Protein AF-A0A101SQE1-F1 (afdb_monomer)

Structure (mmCIF, N/CA/C/O backbone):
data_AF-A0A101SQE1-F1
#
_entry.id   AF-A0A101SQE1-F1
#
loop_
_atom_site.group_PDB
_atom_site.id
_atom_site.type_symbol
_atom_site.label_atom_id
_atom_site.label_alt_id
_atom_site.label_comp_id
_atom_site.label_asym_id
_atom_site.label_entity_id
_atom_site.label_seq_id
_atom_site.pdbx_PDB_ins_code
_atom_site.Cartn_x
_atom_site.Cartn_y
_atom_site.Cartn_z
_atom_site.occupancy
_atom_site.B_iso_or_equiv
_atom_site.auth_seq_id
_atom_site.auth_comp_id
_atom_site.auth_asym_id
_atom_site.auth_atom_id
_atom_site.pdbx_PDB_model_num
ATOM 1 N N . MET A 1 1 ? 44.918 29.667 32.708 1.00 40.03 1 MET A N 1
ATOM 2 C CA . MET A 1 1 ? 45.124 28.373 32.020 1.00 40.03 1 MET A CA 1
ATOM 3 C C . MET A 1 1 ? 43.740 27.745 31.925 1.00 40.03 1 MET A C 1
ATOM 5 O O . MET A 1 1 ? 43.207 27.421 32.969 1.00 40.03 1 MET A O 1
ATOM 9 N N . GLY A 1 2 ? 42.997 27.711 30.824 1.00 44.75 2 GLY A N 1
ATOM 10 C CA . GLY A 1 2 ? 43.317 27.718 29.399 1.00 44.75 2 GLY A CA 1
ATOM 11 C C . GLY A 1 2 ? 42.625 26.489 28.797 1.00 44.75 2 GLY A C 1
ATOM 12 O O . GLY A 1 2 ? 42.980 25.389 29.198 1.00 44.75 2 GLY A O 1
ATOM 13 N N . ALA A 1 3 ? 41.630 26.686 27.926 1.00 46.97 3 ALA A N 1
ATOM 14 C CA . ALA A 1 3 ? 41.179 25.740 26.895 1.00 46.97 3 ALA A CA 1
ATOM 15 C C . ALA A 1 3 ? 40.043 26.392 26.083 1.00 46.97 3 ALA A C 1
ATOM 17 O O . ALA A 1 3 ? 38.861 26.249 26.395 1.00 46.97 3 ALA A O 1
ATOM 18 N N . GLU A 1 4 ? 40.431 27.162 25.069 1.00 48.59 4 GLU A N 1
ATOM 19 C CA . GLU A 1 4 ? 39.559 27.631 23.992 1.00 48.59 4 GLU A CA 1
ATOM 20 C C . GLU A 1 4 ? 39.177 26.445 23.090 1.00 48.59 4 GLU A C 1
ATOM 22 O O . GLU A 1 4 ? 40.025 25.628 22.725 1.00 48.59 4 GLU A O 1
ATOM 27 N N . GLY A 1 5 ? 37.885 26.323 22.778 1.00 54.41 5 GLY A N 1
ATOM 28 C CA . GLY A 1 5 ? 37.342 25.281 21.905 1.00 54.41 5 GLY A CA 1
ATOM 29 C C . GLY A 1 5 ? 37.602 25.552 20.414 1.00 54.41 5 GLY A C 1
ATOM 30 O O . GLY A 1 5 ? 37.857 26.694 20.029 1.00 54.41 5 GLY A O 1
ATOM 31 N N . PRO A 1 6 ? 37.545 24.511 19.563 1.00 54.84 6 PRO A N 1
ATOM 32 C CA . PRO A 1 6 ? 37.951 24.586 18.164 1.00 54.84 6 PRO A CA 1
ATOM 33 C C . PRO A 1 6 ? 36.990 25.432 17.320 1.00 54.84 6 PRO A C 1
ATOM 35 O O . PRO A 1 6 ? 35.769 25.363 17.460 1.00 54.84 6 PRO A O 1
ATOM 38 N N . GLY A 1 7 ? 37.588 26.235 16.437 1.00 51.41 7 GLY A N 1
ATOM 39 C CA . GLY A 1 7 ? 36.925 27.215 15.588 1.00 51.41 7 GLY A CA 1
ATOM 40 C C . GLY A 1 7 ? 35.906 26.623 14.616 1.00 51.41 7 GLY A C 1
ATOM 41 O O . GLY A 1 7 ? 36.107 25.566 14.018 1.00 51.41 7 GLY A O 1
ATOM 42 N N . ALA A 1 8 ? 34.815 27.364 14.441 1.00 58.84 8 ALA A N 1
ATOM 43 C CA . ALA A 1 8 ? 33.837 27.146 13.392 1.00 58.84 8 ALA A CA 1
ATOM 44 C C . ALA A 1 8 ? 34.505 27.279 12.011 1.00 58.84 8 ALA A C 1
ATOM 46 O O . ALA A 1 8 ? 35.138 28.292 11.710 1.00 58.84 8 ALA A O 1
ATOM 47 N N . GLY A 1 9 ? 34.356 26.253 11.172 1.00 51.38 9 GLY A N 1
ATOM 48 C CA . GLY A 1 9 ? 34.777 26.288 9.775 1.00 51.38 9 GLY A CA 1
ATOM 49 C C . GLY A 1 9 ? 33.984 27.344 9.009 1.00 51.38 9 GLY A C 1
ATOM 50 O O . GLY A 1 9 ? 32.764 27.251 8.881 1.00 51.38 9 GLY A O 1
ATOM 51 N N . GLN A 1 10 ? 34.682 28.359 8.512 1.00 63.62 10 GLN A N 1
ATOM 52 C CA . GLN A 1 10 ? 34.114 29.389 7.658 1.00 63.62 10 GLN A CA 1
ATOM 53 C C . GLN A 1 10 ? 33.892 28.804 6.258 1.00 63.62 10 GLN A C 1
ATOM 55 O O . GLN A 1 10 ? 34.847 28.507 5.541 1.00 63.62 10 GLN A O 1
ATOM 60 N N . PHE A 1 11 ? 32.630 28.617 5.870 1.00 65.19 11 PHE A N 1
ATOM 61 C CA . PHE A 1 11 ? 32.272 28.328 4.483 1.00 65.19 11 PHE A CA 1
ATOM 62 C C . PHE A 1 11 ? 32.619 29.548 3.620 1.00 65.19 11 PHE A C 1
ATOM 64 O O . PHE A 1 11 ? 32.176 30.664 3.897 1.00 65.19 11 PHE A O 1
ATOM 71 N N . GLY A 1 12 ? 33.457 29.336 2.603 1.00 75.00 12 GLY A N 1
ATOM 72 C CA . GLY A 1 12 ? 33.818 30.360 1.624 1.00 75.00 12 GLY A CA 1
ATOM 73 C C . GLY A 1 12 ? 32.627 30.785 0.753 1.00 75.00 12 GLY A C 1
ATOM 74 O O . GLY A 1 12 ? 31.603 30.097 0.725 1.00 75.00 12 GLY A O 1
ATOM 75 N N . PRO A 1 13 ? 32.735 31.922 0.044 1.00 74.81 13 PRO A N 1
ATOM 76 C CA . PRO A 1 13 ? 31.653 32.436 -0.788 1.00 74.81 13 PRO A CA 1
ATOM 77 C C . PRO A 1 13 ? 31.308 31.473 -1.932 1.00 74.81 13 PRO A C 1
ATOM 79 O O . PRO A 1 13 ? 32.180 30.797 -2.481 1.00 74.81 13 PRO A O 1
ATOM 82 N N . ALA A 1 14 ? 30.024 31.430 -2.293 1.00 65.44 14 ALA A N 1
ATOM 83 C CA . ALA A 1 14 ? 29.523 30.591 -3.376 1.00 65.44 14 ALA A CA 1
ATOM 84 C C . ALA A 1 14 ? 30.163 30.971 -4.731 1.00 65.44 14 ALA A C 1
ATOM 86 O O . ALA A 1 14 ? 30.369 32.161 -4.990 1.00 65.44 14 ALA A O 1
ATOM 87 N N . PRO A 1 15 ? 30.446 29.998 -5.620 1.00 64.75 15 PRO A N 1
ATOM 88 C CA . PRO A 1 15 ? 30.908 30.286 -6.973 1.00 64.75 15 PRO A CA 1
ATOM 89 C C . PRO A 1 15 ? 29.842 31.064 -7.751 1.00 64.75 15 PRO A C 1
ATOM 91 O O . PRO A 1 15 ? 28.682 30.656 -7.814 1.00 64.75 15 PRO A O 1
ATOM 94 N N . VAL A 1 16 ? 30.240 32.172 -8.371 1.00 71.44 16 VAL A N 1
ATOM 95 C CA . VAL A 1 16 ? 29.406 32.917 -9.321 1.00 71.44 16 VAL A CA 1
ATOM 96 C C . VAL A 1 16 ? 29.502 32.258 -10.695 1.00 71.44 16 VAL A C 1
ATOM 98 O O . VAL A 1 16 ? 30.576 32.212 -11.291 1.00 71.44 16 VAL A O 1
ATOM 101 N N . MET A 1 17 ? 28.373 31.757 -11.200 1.00 63.12 17 MET A N 1
ATOM 102 C CA . MET A 1 17 ? 28.235 31.300 -12.584 1.00 63.12 17 MET A CA 1
ATOM 103 C C . MET A 1 17 ? 28.050 32.519 -13.493 1.00 63.12 17 MET A C 1
ATOM 105 O O . MET A 1 17 ? 27.092 33.276 -13.329 1.00 63.12 17 MET A O 1
ATOM 109 N N . ALA A 1 18 ? 28.971 32.716 -14.437 1.00 60.97 18 ALA A N 1
ATOM 110 C CA . ALA A 1 18 ? 28.815 33.709 -15.493 1.00 60.97 18 ALA A CA 1
ATOM 111 C C . ALA A 1 18 ? 27.751 33.230 -16.501 1.00 60.97 18 ALA A C 1
ATOM 113 O O . ALA A 1 18 ? 27.756 32.052 -16.862 1.00 60.97 18 ALA A O 1
ATOM 114 N N . PRO A 1 19 ? 26.836 34.100 -16.960 1.00 53.78 19 PRO A N 1
ATOM 115 C CA . PRO A 1 19 ? 25.896 33.738 -18.009 1.00 53.78 19 PRO A CA 1
ATOM 116 C C . PRO A 1 19 ? 26.614 33.680 -19.362 1.00 53.78 19 PRO A C 1
ATOM 118 O O . PRO A 1 19 ? 27.033 34.705 -19.902 1.00 53.78 19 PRO A O 1
ATOM 121 N N . ASP A 1 20 ? 26.720 32.477 -19.923 1.00 51.44 20 ASP A N 1
ATOM 122 C CA . ASP A 1 20 ? 27.051 32.279 -21.331 1.00 51.44 20 ASP A CA 1
ATOM 123 C C . ASP A 1 20 ? 25.857 32.697 -22.194 1.00 51.44 20 ASP A C 1
ATOM 125 O O . ASP A 1 20 ? 24.783 32.094 -22.142 1.00 51.44 20 ASP A O 1
ATOM 129 N N . GLY A 1 21 ? 26.040 33.740 -23.006 1.00 42.19 21 GLY A N 1
ATOM 130 C CA . GLY A 1 21 ? 25.000 34.179 -23.927 1.00 42.19 21 GLY A CA 1
ATOM 131 C C . GLY A 1 21 ? 25.416 35.239 -24.944 1.00 42.19 21 GLY A C 1
ATOM 132 O O . GLY A 1 21 ? 25.257 36.427 -24.697 1.00 42.19 21 GLY A O 1
ATOM 133 N N . ALA A 1 22 ? 25.780 34.738 -26.131 1.00 41.34 22 ALA A N 1
ATOM 134 C CA . ALA A 1 22 ? 25.470 35.262 -27.471 1.00 41.34 22 ALA A CA 1
ATOM 135 C C . ALA A 1 22 ? 26.489 36.157 -28.221 1.00 41.34 22 ALA A C 1
ATOM 137 O O . ALA A 1 22 ? 26.509 37.375 -28.093 1.00 41.34 22 ALA A O 1
ATOM 138 N N . GLY A 1 23 ? 27.169 35.520 -29.190 1.00 37.69 23 GLY A N 1
ATOM 139 C CA . GLY A 1 23 ? 27.071 35.906 -30.607 1.00 37.69 23 GLY A CA 1
ATOM 140 C C . GLY A 1 23 ? 28.285 36.574 -31.263 1.00 37.69 23 GLY A C 1
ATOM 141 O O . GLY A 1 23 ? 28.572 37.732 -30.982 1.00 37.69 23 GLY A O 1
ATOM 142 N N . SER A 1 24 ? 28.899 35.901 -32.252 1.00 37.72 24 SER A N 1
ATOM 143 C CA . SER A 1 24 ? 28.985 36.375 -33.657 1.00 37.72 24 SER A CA 1
ATOM 144 C C . SER A 1 24 ? 29.911 35.512 -34.537 1.00 37.72 24 SER A C 1
ATOM 146 O O . SER A 1 24 ? 31.099 35.401 -34.271 1.00 37.72 24 SER A O 1
ATOM 148 N N . GLY A 1 25 ? 29.344 34.967 -35.623 1.00 41.06 25 GLY A N 1
ATOM 149 C CA . GLY A 1 25 ? 29.932 34.882 -36.973 1.00 41.06 25 GLY A CA 1
ATOM 150 C C . GLY A 1 25 ? 31.234 34.102 -37.222 1.00 41.06 25 GLY A C 1
ATOM 151 O O . GLY A 1 25 ? 32.324 34.617 -37.008 1.00 41.06 25 GLY A O 1
ATOM 152 N N . GLY A 1 26 ? 31.128 32.936 -37.873 1.00 35.69 26 GLY A N 1
ATOM 153 C CA . GLY A 1 26 ? 32.253 32.277 -38.552 1.00 35.69 26 GLY A CA 1
ATOM 154 C C . GLY A 1 26 ? 31.802 31.089 -39.410 1.00 35.69 26 GLY A C 1
ATOM 155 O O . GLY A 1 26 ? 31.131 30.194 -38.914 1.00 35.69 26 GLY A O 1
ATOM 156 N N . ALA A 1 27 ? 32.123 31.123 -40.705 1.00 47.50 27 ALA A N 1
ATOM 157 C CA . ALA A 1 27 ? 31.680 30.221 -41.778 1.00 47.50 27 ALA A CA 1
ATOM 158 C C . ALA A 1 27 ? 32.024 28.719 -41.586 1.00 47.50 27 ALA A C 1
ATOM 160 O O . ALA A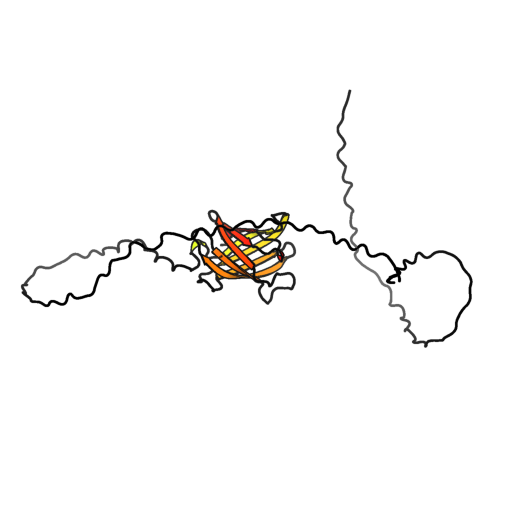 1 27 ? 32.982 28.401 -40.882 1.00 47.50 27 ALA A O 1
ATOM 161 N N . PRO A 1 28 ? 31.319 27.777 -42.256 1.00 46.75 28 PRO A N 1
ATOM 162 C CA . PRO A 1 28 ? 31.649 26.358 -42.167 1.00 46.75 28 PRO A CA 1
ATOM 163 C C . PRO A 1 28 ? 32.886 26.012 -43.009 1.00 46.75 28 PRO A C 1
ATOM 165 O O . PRO A 1 28 ? 32.927 26.226 -44.222 1.00 46.75 28 PRO A O 1
ATOM 168 N N . ALA A 1 29 ? 33.891 25.450 -42.339 1.00 45.22 29 ALA A N 1
ATOM 169 C CA . ALA A 1 29 ? 35.080 24.877 -42.947 1.00 45.22 29 ALA A CA 1
ATOM 170 C C . ALA A 1 29 ? 34.802 23.480 -43.533 1.00 45.22 29 ALA A C 1
ATOM 172 O O . ALA A 1 29 ? 34.008 22.694 -43.022 1.00 45.22 29 ALA A O 1
ATOM 173 N N . VAL A 1 30 ? 35.503 23.221 -44.632 1.00 47.44 30 VAL A N 1
ATOM 174 C CA . VAL A 1 30 ? 35.530 22.031 -45.487 1.00 47.44 30 VAL A CA 1
ATOM 175 C C . VAL A 1 30 ? 35.661 20.713 -44.711 1.00 47.44 30 VAL A C 1
ATOM 177 O O . VAL A 1 30 ? 36.529 20.565 -43.855 1.00 47.44 30 VAL A O 1
ATOM 180 N N . VAL A 1 31 ? 34.848 19.724 -45.092 1.00 54.44 31 VAL A N 1
ATOM 181 C CA . VAL A 1 31 ? 34.913 18.328 -44.627 1.00 54.44 31 VAL A CA 1
ATOM 182 C C . VAL A 1 31 ? 35.855 17.523 -45.537 1.0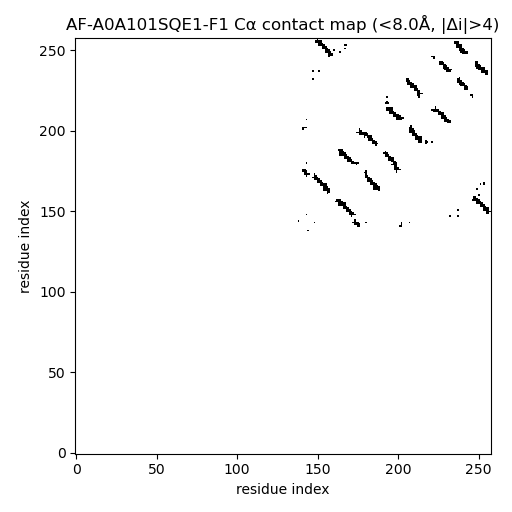0 54.44 31 VAL A C 1
ATOM 184 O O . VAL A 1 31 ? 35.601 17.467 -46.742 1.00 54.44 31 VAL A O 1
ATOM 187 N N . PRO A 1 32 ? 36.900 16.845 -45.027 1.00 45.97 32 PRO A N 1
ATOM 188 C CA . PRO A 1 32 ? 37.591 15.804 -45.785 1.00 45.97 32 PRO A CA 1
ATOM 189 C C . PRO A 1 32 ? 36.931 14.437 -45.551 1.00 45.97 32 PRO A C 1
ATOM 191 O O . PRO A 1 32 ? 36.801 13.975 -44.419 1.00 45.97 32 PRO A O 1
ATOM 194 N N . ALA A 1 33 ? 36.525 13.782 -46.639 1.00 46.94 33 ALA A N 1
ATOM 195 C CA . ALA A 1 33 ? 35.983 12.425 -46.644 1.00 46.94 33 ALA A CA 1
ATOM 196 C C . ALA A 1 33 ? 37.021 11.372 -46.178 1.00 46.94 33 ALA A C 1
ATOM 198 O O . ALA A 1 33 ? 38.186 11.462 -46.582 1.00 46.94 33 ALA A O 1
ATOM 199 N N . PRO A 1 34 ? 36.630 10.324 -45.423 1.00 46.88 34 PRO A N 1
ATOM 200 C CA . PRO A 1 34 ? 37.506 9.191 -45.136 1.00 46.88 34 PRO A CA 1
ATOM 201 C C . PRO A 1 34 ? 37.667 8.313 -46.385 1.00 46.88 34 PRO A C 1
ATOM 203 O O . PRO A 1 34 ? 36.692 7.792 -46.926 1.00 46.88 34 PRO A O 1
ATOM 206 N N . ARG A 1 35 ? 38.908 8.146 -46.854 1.00 49.44 35 ARG A N 1
ATOM 207 C CA . ARG A 1 35 ? 39.256 7.204 -47.925 1.00 49.44 35 ARG A CA 1
ATOM 208 C C . ARG A 1 35 ? 39.519 5.824 -47.324 1.00 49.44 35 ARG A C 1
ATOM 210 O O . ARG A 1 35 ? 40.398 5.678 -46.482 1.00 49.44 35 ARG A O 1
ATOM 217 N N . ASN A 1 36 ? 38.781 4.827 -47.807 1.00 42.44 36 ASN A N 1
ATOM 218 C CA . ASN A 1 36 ? 39.097 3.412 -47.630 1.00 42.44 36 ASN A CA 1
ATOM 219 C C . ASN A 1 36 ? 40.471 3.105 -48.247 1.00 42.44 36 ASN A C 1
ATOM 221 O O . ASN A 1 36 ? 40.683 3.376 -49.430 1.00 42.44 36 ASN A O 1
ATOM 225 N N . ALA A 1 37 ? 41.377 2.513 -47.468 1.00 42.59 37 ALA A N 1
ATOM 226 C CA . ALA A 1 37 ? 42.620 1.923 -47.955 1.00 42.59 37 ALA A CA 1
ATOM 227 C C . ALA A 1 37 ? 42.837 0.556 -47.286 1.00 42.59 37 ALA A C 1
ATOM 229 O O . ALA A 1 37 ? 42.602 0.391 -46.091 1.00 42.59 37 ALA A O 1
ATOM 230 N N . ALA A 1 38 ? 43.205 -0.418 -48.116 1.00 43.94 38 ALA A N 1
ATOM 231 C CA . ALA A 1 38 ? 43.282 -1.850 -47.848 1.00 43.94 38 ALA A CA 1
ATOM 232 C C . ALA A 1 38 ? 44.402 -2.260 -46.859 1.00 43.94 38 ALA A C 1
ATOM 234 O O . ALA A 1 38 ? 45.314 -1.469 -46.614 1.00 43.94 38 ALA A O 1
ATOM 235 N N . PRO A 1 39 ? 44.384 -3.504 -46.330 1.00 44.31 39 PRO A N 1
ATOM 236 C CA . PRO A 1 39 ? 45.438 -4.029 -45.462 1.00 44.31 39 PRO A CA 1
ATOM 237 C C . PRO A 1 39 ? 46.696 -4.387 -46.269 1.00 44.31 39 PRO A C 1
ATOM 239 O O . PRO A 1 39 ? 46.597 -4.934 -47.370 1.00 44.31 39 PRO A O 1
ATOM 242 N N . HIS A 1 40 ? 47.878 -4.112 -45.717 1.00 43.69 40 HIS A N 1
ATOM 243 C CA . HIS A 1 40 ? 49.157 -4.658 -46.179 1.00 43.69 40 HIS A CA 1
ATOM 244 C C . HIS A 1 40 ? 49.863 -5.355 -45.014 1.00 43.69 40 HIS A C 1
ATOM 246 O O . HIS A 1 40 ? 50.037 -4.770 -43.945 1.00 43.69 40 HIS A O 1
ATOM 252 N N . ASP A 1 41 ? 50.249 -6.604 -45.264 1.00 44.47 41 ASP A N 1
ATOM 253 C CA . ASP A 1 41 ? 51.099 -7.449 -44.429 1.00 44.47 41 ASP A CA 1
ATOM 254 C C . ASP A 1 41 ? 52.568 -6.981 -44.461 1.00 44.47 41 ASP A C 1
ATOM 256 O O . ASP A 1 41 ? 53.067 -6.569 -45.510 1.00 44.47 41 ASP A O 1
ATOM 260 N N . GLY A 1 42 ? 53.288 -7.114 -43.337 1.00 35.94 42 GLY A N 1
ATOM 261 C CA . GLY A 1 42 ? 54.757 -7.012 -43.293 1.00 35.94 42 GLY A CA 1
ATOM 262 C C . GLY A 1 42 ? 55.352 -6.633 -41.925 1.00 35.94 42 GLY A C 1
ATOM 263 O O . GLY A 1 42 ? 55.266 -5.486 -41.504 1.00 35.94 42 GLY A O 1
ATOM 264 N N . SER A 1 43 ? 55.974 -7.603 -41.246 1.00 41.50 43 SER A N 1
ATOM 265 C CA . SER A 1 43 ? 56.684 -7.518 -39.944 1.00 41.50 43 SER A CA 1
ATOM 266 C C . SER A 1 43 ? 58.115 -6.899 -40.046 1.00 41.50 43 SER A C 1
ATOM 268 O O . SER A 1 43 ? 58.508 -6.498 -41.137 1.00 41.50 43 SER A O 1
ATOM 270 N N . PRO A 1 44 ? 58.991 -6.955 -39.007 1.00 50.06 44 PRO A N 1
ATOM 271 C CA . PRO A 1 44 ? 59.105 -6.083 -37.824 1.00 50.06 44 PRO A CA 1
ATOM 272 C C . PRO A 1 44 ? 60.485 -5.364 -37.712 1.00 50.06 44 PRO A C 1
ATOM 274 O O . PRO A 1 44 ? 61.482 -5.855 -38.231 1.00 50.06 44 PRO A O 1
ATOM 277 N N . HIS A 1 45 ? 60.598 -4.261 -36.954 1.00 42.19 45 HIS A N 1
ATOM 278 C CA . HIS A 1 45 ? 61.904 -3.709 -36.537 1.00 42.19 45 HIS A CA 1
ATOM 279 C C . HIS A 1 45 ? 61.897 -3.158 -35.097 1.00 42.19 45 HIS A C 1
ATOM 281 O O . HIS A 1 45 ? 61.029 -2.373 -34.717 1.00 42.19 45 HIS A O 1
ATOM 287 N N . ASP A 1 46 ? 62.900 -3.596 -34.329 1.00 44.47 46 ASP A N 1
ATOM 288 C CA . ASP A 1 46 ? 63.271 -3.225 -32.956 1.00 44.47 46 ASP A CA 1
ATOM 289 C C . ASP A 1 46 ? 63.851 -1.799 -32.835 1.00 44.47 46 ASP A C 1
ATOM 291 O O . ASP A 1 46 ? 64.771 -1.462 -33.580 1.00 44.47 46 ASP A O 1
ATOM 295 N N . ALA A 1 47 ? 63.388 -1.018 -31.841 1.00 48.19 47 ALA A N 1
ATOM 296 C CA . ALA A 1 47 ? 64.201 -0.180 -30.925 1.00 48.19 47 ALA A CA 1
ATOM 297 C C . ALA A 1 47 ? 63.317 0.641 -29.925 1.00 48.19 47 ALA A C 1
ATOM 299 O O . ALA A 1 47 ? 62.320 1.227 -30.348 1.00 48.19 47 ALA A O 1
ATOM 300 N N . PRO A 1 48 ? 63.660 0.743 -28.614 1.00 54.41 48 PRO A N 1
ATOM 301 C CA . PRO A 1 48 ? 62.924 1.510 -27.574 1.00 54.41 48 PRO A CA 1
ATOM 302 C C . PRO A 1 48 ? 63.572 2.912 -27.309 1.00 54.41 48 PRO A C 1
ATOM 304 O O . PRO A 1 48 ? 64.644 3.130 -27.874 1.00 54.41 48 PRO A O 1
ATOM 307 N N . PRO A 1 49 ? 63.063 3.859 -26.450 1.00 53.53 49 PRO A N 1
ATOM 308 C CA . PRO A 1 49 ? 62.193 3.650 -25.274 1.00 53.53 49 PRO A CA 1
ATOM 309 C C . PRO A 1 49 ? 61.175 4.774 -24.844 1.00 53.53 49 PRO A C 1
ATOM 311 O O . PRO A 1 49 ? 61.188 5.905 -25.311 1.00 53.53 49 PRO A O 1
ATOM 314 N N . ARG A 1 50 ? 60.389 4.423 -23.803 1.00 48.59 50 ARG A N 1
ATOM 315 C CA . ARG A 1 50 ? 59.708 5.210 -22.726 1.00 48.59 50 ARG A CA 1
ATOM 316 C C . ARG A 1 50 ? 58.371 5.939 -22.977 1.00 48.59 50 ARG A C 1
ATOM 318 O O . ARG A 1 50 ? 58.313 7.002 -23.577 1.00 48.59 50 ARG A O 1
ATOM 325 N N . GLY A 1 51 ? 57.342 5.454 -22.260 1.00 53.81 51 GLY A N 1
ATOM 326 C CA . GLY A 1 51 ? 56.422 6.330 -21.519 1.00 53.81 51 GLY A CA 1
ATOM 327 C C . GLY A 1 51 ? 54.920 6.190 -21.779 1.00 53.81 51 GLY A C 1
ATOM 328 O O . GLY A 1 51 ? 54.271 7.210 -21.973 1.00 53.81 51 GLY A O 1
ATOM 329 N N . LYS A 1 52 ? 54.337 4.982 -21.764 1.00 54.06 52 LYS A N 1
ATOM 330 C CA . LYS A 1 52 ? 52.871 4.811 -21.691 1.00 54.06 52 LYS A CA 1
ATOM 331 C C . LYS A 1 52 ? 52.522 3.722 -20.674 1.00 54.06 52 LYS A C 1
ATOM 333 O O . LYS A 1 52 ? 52.998 2.598 -20.792 1.00 54.06 52 LYS A O 1
ATOM 338 N N . LEU A 1 53 ? 51.728 4.072 -19.661 1.00 60.72 53 LEU A N 1
ATOM 339 C CA . LEU A 1 53 ? 51.121 3.119 -18.730 1.00 60.72 53 LEU A CA 1
ATOM 340 C C . LEU A 1 53 ? 49.967 2.419 -19.455 1.00 60.72 53 LEU A C 1
ATOM 342 O O . LEU A 1 53 ? 48.911 3.008 -19.663 1.00 60.72 53 LEU A O 1
ATOM 346 N N . THR A 1 54 ? 50.180 1.172 -19.855 1.00 49.50 54 THR A N 1
ATOM 347 C CA . THR A 1 54 ? 49.135 0.267 -20.345 1.00 49.50 54 THR A CA 1
ATOM 348 C C . THR A 1 54 ? 48.829 -0.759 -19.263 1.00 49.50 54 THR A C 1
ATOM 350 O O . THR A 1 54 ? 49.685 -1.572 -18.915 1.00 49.50 54 THR A O 1
ATOM 353 N N . VAL A 1 55 ? 47.607 -0.733 -18.731 1.00 57.28 55 VAL A N 1
ATOM 354 C CA . VAL A 1 55 ? 47.087 -1.784 -17.851 1.00 57.28 55 VAL A CA 1
ATOM 355 C C . VAL A 1 55 ? 46.716 -2.978 -18.728 1.00 57.28 55 VAL A C 1
ATOM 357 O O . VAL A 1 55 ? 45.801 -2.890 -19.539 1.00 57.28 55 VAL A O 1
ATOM 360 N N . SER A 1 56 ? 47.446 -4.082 -18.586 1.00 49.03 56 SER A N 1
ATOM 361 C CA . SER A 1 56 ? 47.086 -5.374 -19.175 1.00 49.03 56 SER A CA 1
ATOM 362 C C . SER A 1 56 ? 46.536 -6.269 -18.068 1.00 49.03 56 SER A C 1
ATOM 364 O O . SER A 1 56 ? 47.258 -6.602 -17.131 1.00 49.03 56 SER A O 1
ATOM 366 N N . VAL A 1 57 ? 45.261 -6.650 -18.157 1.00 56.44 57 VAL A N 1
ATOM 367 C CA . VAL A 1 57 ? 44.680 -7.719 -17.333 1.00 56.44 57 VAL A CA 1
ATOM 368 C C . VAL A 1 57 ? 44.973 -9.037 -18.039 1.00 56.44 57 VAL A C 1
ATOM 370 O O . VAL A 1 57 ? 44.374 -9.348 -19.064 1.00 56.44 57 VAL A O 1
ATOM 373 N N . ALA A 1 58 ? 45.920 -9.803 -17.505 1.00 47.50 58 ALA A N 1
ATOM 374 C CA . ALA A 1 58 ? 46.141 -11.179 -17.920 1.00 47.50 58 ALA A CA 1
ATOM 375 C C . ALA A 1 58 ? 45.197 -12.096 -17.129 1.00 47.50 58 ALA A C 1
ATOM 377 O O . ALA A 1 58 ? 45.346 -12.270 -15.919 1.00 47.50 58 ALA A O 1
ATOM 378 N N . ALA A 1 59 ? 44.224 -12.687 -17.822 1.00 53.72 59 ALA A N 1
ATOM 379 C CA . ALA A 1 59 ? 43.442 -13.809 -17.322 1.00 53.72 59 ALA A CA 1
ATOM 380 C C . ALA A 1 59 ? 44.320 -15.072 -17.336 1.00 53.72 59 ALA A C 1
ATOM 382 O O . ALA A 1 59 ? 44.476 -15.732 -18.360 1.00 53.72 59 ALA A O 1
ATOM 383 N N . GLY A 1 60 ? 44.936 -15.383 -16.196 1.00 39.69 60 GLY A N 1
ATOM 384 C CA . GLY A 1 60 ? 45.660 -16.632 -15.979 1.00 39.69 60 GLY A CA 1
ATOM 385 C C . GLY A 1 60 ? 44.743 -17.697 -15.386 1.00 39.69 60 GLY A C 1
ATOM 386 O O . GLY A 1 60 ? 44.654 -17.823 -14.169 1.00 39.69 60 GLY A O 1
ATOM 387 N N . SER A 1 61 ? 44.073 -18.478 -16.232 1.00 48.22 61 SER A N 1
ATOM 388 C CA . SER A 1 61 ? 43.432 -19.737 -15.837 1.00 48.22 61 SER A CA 1
ATOM 389 C C . SER A 1 61 ? 44.254 -20.895 -16.391 1.00 48.22 61 SER A C 1
ATOM 391 O O . SER A 1 61 ? 44.106 -21.270 -17.549 1.00 48.22 61 SER A O 1
ATOM 393 N N . ALA A 1 62 ? 45.128 -21.463 -15.565 1.00 47.09 62 ALA A N 1
ATOM 394 C CA . ALA A 1 62 ? 45.755 -22.750 -15.835 1.00 47.09 62 ALA A CA 1
ATOM 395 C C . ALA A 1 62 ? 45.599 -23.643 -14.593 1.00 47.09 62 ALA A C 1
ATOM 397 O O . ALA A 1 62 ? 46.098 -23.283 -13.524 1.00 47.09 62 ALA A O 1
ATOM 398 N N . PRO A 1 63 ? 44.912 -24.796 -14.691 1.00 50.00 63 PRO A N 1
ATOM 399 C CA . PRO A 1 63 ? 44.944 -25.816 -13.654 1.00 50.00 63 PRO A CA 1
ATOM 400 C C . PRO A 1 63 ? 46.347 -26.427 -13.608 1.00 50.00 63 PRO A C 1
ATOM 402 O O . PRO A 1 63 ? 46.790 -27.075 -14.556 1.00 50.00 63 PRO A O 1
ATOM 405 N N . GLY A 1 64 ? 47.064 -26.200 -12.508 1.00 46.50 64 GLY A N 1
ATOM 406 C CA . GLY A 1 64 ? 48.350 -26.838 -12.260 1.00 46.50 64 GLY A CA 1
ATOM 407 C C . GLY A 1 64 ? 48.183 -28.350 -12.130 1.00 46.50 64 GLY A C 1
ATOM 408 O O . GLY A 1 64 ? 47.453 -28.838 -11.266 1.00 46.50 64 GLY A O 1
ATOM 409 N N . ALA A 1 65 ? 48.871 -29.087 -12.997 1.00 56.28 65 ALA A N 1
ATOM 410 C CA . ALA A 1 65 ? 49.042 -30.520 -12.879 1.00 56.28 65 ALA A CA 1
ATOM 411 C C . ALA A 1 65 ? 49.804 -30.851 -11.582 1.00 56.28 65 ALA A C 1
ATOM 413 O O . ALA A 1 65 ? 50.872 -30.307 -11.318 1.00 56.28 65 ALA A O 1
ATOM 414 N N . SER A 1 66 ? 49.258 -31.801 -10.821 1.00 53.62 66 SER A N 1
ATOM 415 C CA . SER A 1 66 ? 49.859 -32.514 -9.682 1.00 53.62 66 SER A CA 1
ATOM 416 C C . SER A 1 66 ? 50.012 -31.779 -8.332 1.00 53.62 66 SER A C 1
ATOM 418 O O . SER A 1 66 ? 50.980 -31.083 -8.061 1.00 53.62 66 SER A O 1
ATOM 420 N N . GLY A 1 67 ? 49.110 -32.126 -7.401 1.00 53.44 67 GLY A N 1
ATOM 421 C CA . GLY A 1 67 ? 49.553 -32.669 -6.110 1.00 53.44 67 GLY A CA 1
ATOM 422 C C . GLY A 1 67 ? 49.417 -31.795 -4.861 1.00 53.44 67 GLY A C 1
ATOM 423 O O . GLY A 1 67 ? 50.413 -31.286 -4.365 1.00 53.44 67 GLY A O 1
ATOM 424 N N . ARG A 1 68 ? 48.209 -31.750 -4.273 1.00 51.38 68 ARG A N 1
ATOM 425 C CA . ARG A 1 68 ? 47.911 -32.057 -2.846 1.00 51.38 68 ARG A CA 1
ATOM 426 C C . ARG A 1 68 ? 46.539 -31.488 -2.467 1.00 51.38 68 ARG A C 1
ATOM 428 O O . ARG A 1 68 ? 46.416 -30.376 -1.963 1.00 51.38 68 ARG A O 1
ATOM 435 N N . GLY A 1 69 ? 45.501 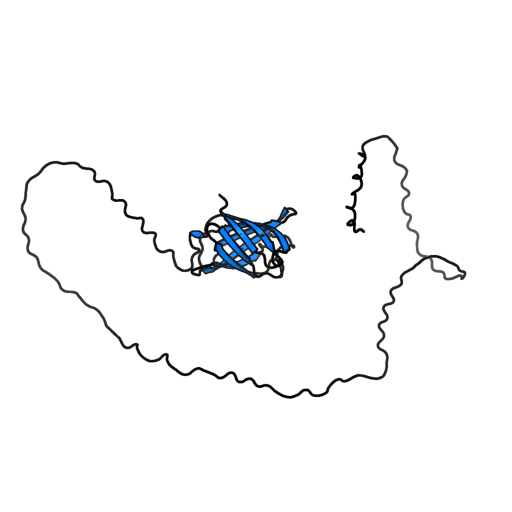-32.290 -2.704 1.00 50.34 69 GLY A N 1
ATOM 436 C CA . GLY A 1 69 ? 44.159 -32.034 -2.192 1.00 50.34 69 GLY A CA 1
ATOM 437 C C . GLY A 1 69 ? 44.143 -32.111 -0.667 1.00 50.34 69 GLY A C 1
ATOM 438 O O . GLY A 1 69 ? 44.570 -33.107 -0.082 1.00 50.34 69 GLY A O 1
ATOM 439 N N . ARG A 1 70 ? 43.652 -31.058 -0.011 1.00 59.34 70 ARG A N 1
ATOM 440 C CA . ARG A 1 70 ? 43.224 -31.137 1.387 1.00 59.34 70 ARG A CA 1
ATOM 441 C C . ARG A 1 70 ? 41.794 -31.657 1.389 1.00 59.34 70 ARG A C 1
ATOM 443 O O . ARG A 1 70 ? 40.847 -30.886 1.306 1.00 59.34 70 ARG A O 1
ATOM 450 N N . ASN A 1 71 ? 41.661 -32.976 1.467 1.00 52.91 71 ASN A N 1
ATOM 451 C CA . ASN A 1 71 ? 40.412 -33.608 1.864 1.00 52.91 71 ASN A CA 1
ATOM 452 C C . ASN A 1 71 ? 40.211 -33.325 3.355 1.00 52.91 71 ASN A C 1
ATOM 454 O O . ASN A 1 71 ? 40.815 -33.986 4.197 1.00 52.91 71 ASN A O 1
ATOM 458 N N . VAL A 1 72 ? 39.394 -32.327 3.688 1.00 51.91 72 VAL A N 1
ATOM 459 C CA . VAL A 1 72 ? 38.874 -32.172 5.049 1.00 51.91 72 VAL A CA 1
ATOM 460 C C . VAL A 1 72 ? 37.597 -32.997 5.125 1.00 51.91 72 VAL A C 1
ATOM 462 O O . VAL A 1 72 ? 36.495 -32.501 4.932 1.00 51.91 72 VAL A O 1
ATOM 465 N N . SER A 1 73 ? 37.777 -34.293 5.360 1.00 46.09 73 SER A N 1
ATOM 466 C CA . SER A 1 73 ? 36.733 -35.164 5.884 1.00 46.09 73 SER A CA 1
ATOM 467 C C . SER A 1 73 ? 37.259 -35.768 7.178 1.00 46.09 73 SER A C 1
ATOM 469 O O . SER A 1 73 ? 37.877 -36.827 7.172 1.00 46.09 73 SER A O 1
ATOM 471 N N . CYS A 1 74 ? 37.013 -35.068 8.283 1.00 44.81 74 CYS A N 1
ATOM 472 C CA . CYS A 1 74 ? 36.957 -35.659 9.612 1.00 44.81 74 CYS A CA 1
ATOM 473 C C . CYS A 1 74 ? 35.540 -35.420 10.134 1.00 44.81 74 CYS A C 1
ATOM 475 O O . CYS A 1 74 ? 35.209 -34.323 10.569 1.00 44.81 74 CYS A O 1
ATOM 477 N N . THR A 1 75 ? 34.697 -36.445 10.009 1.00 54.28 75 THR A N 1
ATOM 478 C CA . THR A 1 75 ? 33.842 -36.930 11.103 1.00 54.28 75 THR A CA 1
ATOM 479 C C . THR A 1 75 ? 33.556 -35.923 12.224 1.00 54.28 75 THR A C 1
ATOM 481 O O . THR A 1 75 ? 34.251 -35.902 13.237 1.00 54.28 75 THR A O 1
ATOM 484 N N . VAL A 1 76 ? 32.463 -35.175 12.086 1.00 56.47 76 VAL A N 1
ATOM 485 C CA . VAL A 1 76 ? 31.636 -34.786 13.234 1.00 56.47 76 VAL A CA 1
ATOM 486 C C . VAL A 1 76 ? 30.279 -35.444 13.024 1.00 56.47 76 VAL A C 1
ATOM 488 O O . VAL A 1 76 ? 29.348 -34.876 12.464 1.00 56.47 76 VAL A O 1
ATOM 491 N N . ALA A 1 77 ? 30.225 -36.715 13.405 1.00 57.19 77 ALA A N 1
ATOM 492 C CA . ALA A 1 77 ? 28.995 -37.430 13.684 1.00 57.19 77 ALA A CA 1
ATOM 493 C C . ALA A 1 77 ? 28.776 -37.389 15.202 1.00 57.19 77 ALA A C 1
ATOM 495 O O . ALA A 1 77 ? 29.710 -37.700 15.938 1.00 57.19 77 ALA A O 1
ATOM 496 N N . LEU A 1 78 ? 27.562 -36.990 15.609 1.00 50.72 78 LEU A N 1
ATOM 497 C CA . LEU A 1 78 ? 26.797 -37.261 16.848 1.00 50.72 78 LEU A CA 1
ATOM 498 C C . LEU A 1 78 ? 25.956 -36.005 17.168 1.00 50.72 78 LEU A C 1
ATOM 500 O O . LEU A 1 78 ? 26.476 -34.980 17.583 1.00 50.72 78 LEU A O 1
ATOM 504 N N . ALA A 1 79 ? 24.700 -35.960 16.719 1.00 52.91 79 ALA A N 1
ATOM 505 C CA . ALA A 1 79 ? 23.516 -36.494 17.406 1.00 52.91 79 ALA A CA 1
ATOM 506 C C . ALA A 1 79 ? 22.921 -35.504 18.424 1.00 52.91 79 ALA A C 1
ATOM 508 O O . ALA A 1 79 ? 23.356 -35.453 19.565 1.00 52.91 79 ALA A O 1
ATOM 509 N N . VAL A 1 80 ? 21.848 -34.808 18.029 1.00 52.75 80 VAL A N 1
ATOM 510 C CA . VAL A 1 80 ? 20.753 -34.456 18.946 1.00 52.75 80 VAL A CA 1
ATOM 511 C C . VAL A 1 80 ? 19.439 -34.682 18.205 1.00 52.75 80 VAL A C 1
ATOM 513 O O . VAL A 1 80 ? 18.939 -33.829 17.477 1.00 52.75 80 VAL A O 1
ATOM 516 N N . ALA A 1 81 ? 18.899 -35.885 18.384 1.00 50.97 81 ALA A N 1
ATOM 517 C CA . ALA A 1 81 ? 17.490 -36.154 18.176 1.00 50.97 81 ALA A CA 1
ATOM 518 C C . ALA A 1 81 ? 16.715 -35.436 19.294 1.00 50.97 81 ALA A C 1
ATOM 520 O O . ALA A 1 81 ? 16.641 -35.919 20.421 1.00 50.97 81 ALA A O 1
ATOM 521 N N . GLY A 1 82 ? 16.189 -34.248 18.997 1.00 46.56 82 GLY A N 1
ATOM 522 C CA . GLY A 1 82 ? 15.230 -33.559 19.854 1.00 46.56 82 GLY A CA 1
ATOM 523 C C . GLY A 1 82 ? 13.836 -34.106 19.579 1.00 46.56 82 GLY A C 1
ATOM 524 O O . GLY A 1 82 ? 13.239 -33.797 18.551 1.00 46.56 82 GLY A O 1
ATOM 525 N N . ALA A 1 83 ? 13.351 -34.960 20.473 1.00 49.97 83 ALA A N 1
ATOM 526 C CA . ALA A 1 83 ? 12.026 -35.555 20.425 1.00 49.97 83 ALA A CA 1
ATOM 527 C C . ALA A 1 83 ? 10.923 -34.481 20.341 1.00 49.97 83 ALA A C 1
ATOM 529 O O . ALA A 1 83 ? 10.721 -33.719 21.285 1.00 49.97 83 ALA A O 1
ATOM 530 N N . LEU A 1 84 ? 10.160 -34.457 19.245 1.00 45.16 84 LEU A N 1
ATOM 531 C CA . LEU A 1 84 ? 8.826 -33.864 19.261 1.00 45.16 84 LEU A CA 1
ATOM 532 C C . LEU A 1 84 ? 7.903 -34.858 19.962 1.00 45.16 84 LEU A C 1
ATOM 534 O O . LEU A 1 84 ? 7.454 -35.844 19.378 1.00 45.16 84 LEU A O 1
ATOM 538 N N . ALA A 1 85 ? 7.664 -34.612 21.248 1.00 47.31 85 ALA A N 1
ATOM 539 C CA . ALA A 1 85 ? 6.607 -35.273 21.985 1.00 47.31 85 ALA A CA 1
ATOM 540 C C . ALA A 1 85 ? 5.264 -34.917 21.332 1.00 47.31 85 ALA A C 1
ATOM 542 O O . ALA A 1 85 ? 4.798 -33.779 21.383 1.00 47.31 85 ALA A O 1
ATOM 543 N N . VAL A 1 86 ? 4.661 -35.918 20.696 1.00 48.66 86 VAL A N 1
ATOM 544 C CA . VAL A 1 86 ? 3.273 -35.911 20.244 1.00 48.66 86 VAL A CA 1
ATOM 545 C C . VAL A 1 86 ? 2.384 -35.826 21.485 1.00 48.66 86 VAL A C 1
ATOM 547 O O . VAL A 1 86 ? 2.108 -36.823 22.144 1.00 48.66 86 VAL A O 1
ATOM 550 N N . GLY A 1 87 ? 1.953 -34.614 21.818 1.00 52.34 87 GLY A N 1
ATOM 551 C CA . GLY A 1 87 ? 0.859 -34.361 22.747 1.00 52.34 87 GLY A CA 1
ATOM 552 C C . GLY A 1 87 ? -0.454 -34.262 21.981 1.00 52.34 87 GLY A C 1
ATOM 553 O O . GLY A 1 87 ? -0.956 -33.166 21.764 1.00 52.34 87 GLY A O 1
ATOM 554 N N . ALA A 1 88 ? -0.996 -35.394 21.538 1.00 53.81 88 ALA A N 1
ATOM 555 C CA . ALA A 1 88 ? -2.340 -35.464 20.972 1.00 53.81 88 ALA A CA 1
ATOM 556 C C . ALA A 1 88 ? -3.101 -36.641 21.588 1.00 53.81 88 ALA A C 1
ATOM 558 O O . ALA A 1 88 ? -3.301 -37.668 20.948 1.00 53.81 88 ALA A O 1
ATOM 559 N N . VAL A 1 89 ? -3.525 -36.478 22.845 1.00 47.84 89 VAL A N 1
ATOM 560 C CA . VAL A 1 89 ? -4.609 -37.272 23.439 1.00 47.84 89 VAL A CA 1
ATOM 561 C C . VAL A 1 89 ? -5.473 -36.375 24.334 1.00 47.84 89 VAL A C 1
ATOM 563 O O . VAL A 1 89 ? -4.994 -35.866 25.341 1.00 47.84 89 VAL A O 1
ATOM 566 N N . GLY A 1 90 ? -6.759 -36.269 23.971 1.00 40.72 90 GLY A N 1
ATOM 567 C CA . GLY A 1 90 ? -7.893 -35.915 24.843 1.00 40.72 90 GLY A CA 1
ATOM 568 C C . GLY A 1 90 ? -8.183 -34.412 24.971 1.00 40.72 90 GLY A C 1
ATOM 569 O O . GLY A 1 90 ? -7.298 -33.646 25.303 1.00 40.72 90 GLY A O 1
ATOM 570 N N . LEU A 1 91 ? -9.390 -33.878 24.756 1.00 44.50 91 LEU A N 1
ATOM 571 C CA . LEU A 1 91 ? -10.737 -34.450 24.730 1.00 44.50 91 LEU A CA 1
ATOM 572 C C . LEU A 1 91 ? -11.629 -33.615 23.787 1.00 44.50 91 LEU A C 1
ATOM 574 O O . LEU A 1 91 ? -11.997 -32.491 24.113 1.00 44.50 91 LEU A O 1
ATOM 578 N N . GLY A 1 92 ? -11.997 -34.169 22.629 1.00 44.44 92 GLY A N 1
ATOM 579 C CA . GLY A 1 92 ? -12.973 -33.580 21.695 1.00 44.44 92 GLY A CA 1
ATOM 580 C C . GLY A 1 92 ? -14.232 -34.428 21.508 1.00 44.44 92 GLY A C 1
ATOM 581 O O . GLY A 1 92 ? -14.989 -34.210 20.570 1.00 44.44 92 GLY A O 1
ATOM 582 N N . ALA A 1 93 ? -14.448 -35.419 22.371 1.00 50.84 93 ALA A N 1
ATOM 583 C CA . ALA A 1 93 ? -15.593 -36.313 22.303 1.00 50.84 93 ALA A CA 1
ATOM 584 C C . ALA A 1 93 ? -16.196 -36.465 23.696 1.00 50.84 93 ALA A C 1
ATOM 586 O O . ALA A 1 93 ? -15.841 -37.385 24.420 1.00 50.84 93 ALA A O 1
ATOM 587 N N . LEU A 1 94 ? -17.060 -35.523 24.073 1.00 55.94 94 LEU A N 1
ATOM 588 C CA . LEU A 1 94 ? -18.201 -35.720 24.969 1.00 55.94 94 LEU A CA 1
ATOM 589 C C . LEU A 1 94 ? -18.998 -34.411 25.017 1.00 55.94 94 LEU A C 1
ATOM 591 O O . LEU A 1 94 ? -18.437 -33.351 25.269 1.00 55.94 94 LEU A O 1
ATOM 595 N N . LEU A 1 95 ? -20.312 -34.537 24.805 1.00 50.12 95 LEU A N 1
ATOM 596 C CA . LEU A 1 95 ? -21.366 -33.512 24.863 1.00 50.12 95 LEU A CA 1
ATOM 597 C C . LEU A 1 95 ? -21.755 -32.832 23.541 1.00 50.12 95 LEU A C 1
ATOM 599 O O . LEU A 1 95 ? -21.832 -31.613 23.438 1.00 50.12 95 LEU A O 1
ATOM 603 N N . ARG A 1 96 ? -22.186 -33.648 22.575 1.00 53.12 96 ARG A N 1
ATOM 604 C CA . ARG A 1 96 ? -23.429 -33.347 21.850 1.00 53.12 96 ARG A CA 1
ATOM 605 C C . ARG A 1 96 ? -24.286 -34.605 21.694 1.00 53.12 96 ARG A C 1
ATOM 607 O O . ARG A 1 96 ? -24.131 -35.331 20.718 1.00 53.12 96 ARG A O 1
ATOM 614 N N . PRO A 1 97 ? -25.238 -34.824 22.611 1.00 50.50 97 PRO A N 1
ATOM 615 C CA . PRO A 1 97 ? -26.493 -35.448 22.263 1.00 50.50 97 PRO A CA 1
ATOM 616 C C . PRO A 1 97 ? -27.596 -34.439 22.564 1.00 50.50 97 PRO A C 1
ATOM 618 O O . PRO A 1 97 ? -27.968 -34.249 23.714 1.00 50.50 97 PRO A O 1
ATOM 621 N N . TRP A 1 98 ? -28.108 -33.780 21.532 1.00 44.47 98 TRP A N 1
ATOM 622 C CA . TRP A 1 98 ? -29.536 -33.487 21.495 1.00 44.47 98 TRP A CA 1
ATOM 623 C C . TRP A 1 98 ? -29.979 -33.385 20.045 1.00 44.47 98 TRP A C 1
ATOM 625 O O . TRP A 1 98 ? -29.899 -32.359 19.377 1.00 44.47 98 TRP A O 1
ATOM 635 N N . THR A 1 99 ? -30.358 -34.559 19.562 1.00 48.28 99 THR A N 1
ATOM 636 C CA . THR A 1 99 ? -31.413 -34.761 18.586 1.00 48.28 99 THR A CA 1
ATOM 637 C C . THR A 1 99 ? -32.723 -34.190 19.133 1.00 48.28 99 THR A C 1
ATOM 639 O O . THR A 1 99 ? -33.155 -34.563 20.220 1.00 48.28 99 THR A O 1
ATOM 642 N N . GLY A 1 100 ? -33.361 -33.333 18.352 1.00 40.06 100 GLY A N 1
ATOM 643 C CA . GLY A 1 100 ? -34.761 -32.937 18.472 1.00 40.06 100 GLY A CA 1
ATOM 644 C C . GLY A 1 100 ? -35.039 -32.094 17.231 1.00 40.06 100 GLY A C 1
ATOM 645 O O . GLY A 1 100 ? -34.409 -31.060 17.05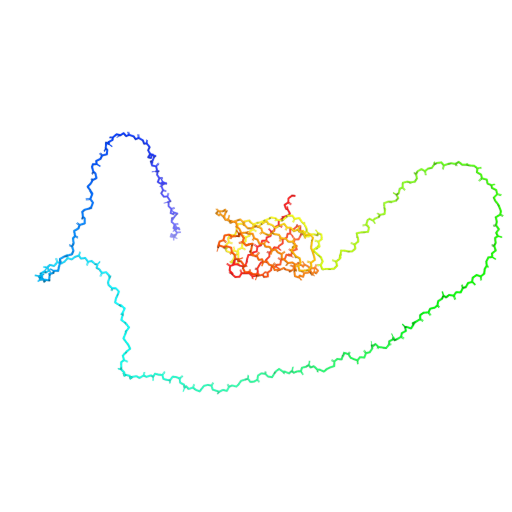8 1.00 40.06 100 GLY A O 1
ATOM 646 N N . GLY A 1 101 ? -35.801 -32.535 16.241 1.00 36.38 101 GLY A N 1
ATOM 647 C CA . GLY A 1 101 ? -37.012 -33.339 16.332 1.00 36.38 101 GLY A CA 1
ATOM 648 C C . GLY A 1 101 ? -38.147 -32.455 15.828 1.00 36.38 101 GLY A C 1
ATOM 649 O O . GLY A 1 101 ? -38.726 -31.707 16.601 1.00 36.38 101 GLY A O 1
ATOM 650 N N . GLU A 1 102 ? -38.291 -32.443 14.506 1.00 41.22 102 GLU A N 1
ATOM 651 C CA . GLU A 1 102 ? -39.537 -32.530 13.738 1.00 41.22 102 GLU A CA 1
ATOM 652 C C . GLU A 1 102 ? -40.848 -31.893 14.278 1.00 41.22 102 GLU A C 1
ATOM 654 O O . GLU A 1 102 ? -41.402 -32.306 15.287 1.00 41.22 102 GLU A O 1
ATOM 659 N 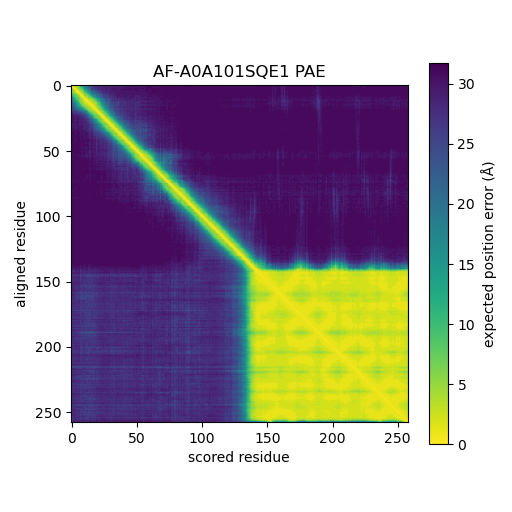N . ASN A 1 103 ? -41.313 -30.904 13.495 1.00 41.97 103 ASN A N 1
ATOM 660 C CA . ASN A 1 103 ? -42.658 -30.616 12.957 1.00 41.97 103 ASN A CA 1
ATOM 661 C C . ASN A 1 103 ? -43.975 -30.651 13.767 1.00 41.97 103 ASN A C 1
ATOM 663 O O . ASN A 1 103 ? -44.199 -31.379 14.723 1.00 41.97 103 ASN A O 1
ATOM 667 N N . ASP A 1 104 ? -44.879 -29.853 13.180 1.00 41.75 104 ASP A N 1
ATOM 668 C CA . ASP A 1 104 ? -46.341 -29.914 13.177 1.00 41.75 104 ASP A CA 1
ATOM 669 C C . ASP A 1 104 ? -47.105 -29.063 14.200 1.00 41.75 104 ASP A C 1
ATOM 671 O O . ASP A 1 104 ? -47.265 -29.364 15.379 1.00 41.75 104 ASP A O 1
ATOM 675 N N . SER A 1 105 ? -47.698 -27.987 13.680 1.00 38.88 105 SER A N 1
ATOM 676 C CA . SER A 1 105 ? -48.901 -27.374 14.240 1.00 38.88 105 SER A CA 1
ATOM 677 C C . SER A 1 105 ? -49.802 -26.930 13.090 1.00 38.88 105 SER A C 1
ATOM 679 O O . SER A 1 105 ? -49.786 -25.781 12.657 1.00 38.88 105 SER A O 1
ATOM 681 N N . ALA A 1 106 ? -50.578 -27.887 12.581 1.00 46.16 106 ALA A N 1
ATOM 682 C CA . ALA A 1 106 ? -51.815 -27.643 11.854 1.00 46.16 106 ALA A CA 1
ATOM 683 C C . ALA A 1 106 ? -52.988 -27.942 12.801 1.00 46.16 106 ALA A C 1
ATOM 685 O O . ALA A 1 106 ? -53.048 -29.015 13.397 1.00 46.16 106 ALA A O 1
ATOM 686 N N . GLY A 1 107 ? -53.918 -26.997 12.944 1.00 36.09 107 GLY A N 1
ATOM 687 C CA . GLY A 1 107 ? -55.119 -27.157 13.765 1.00 36.09 107 GLY A CA 1
ATOM 688 C C . GLY A 1 107 ? -56.104 -26.008 13.554 1.00 36.09 107 GLY A C 1
ATOM 689 O O . GLY A 1 107 ? -55.869 -24.889 13.996 1.00 36.09 107 GLY A O 1
ATOM 690 N N . SER A 1 108 ? -57.184 -26.299 12.832 1.00 38.94 108 SER A N 1
ATOM 691 C CA . SER A 1 108 ? -58.210 -25.381 12.322 1.00 38.94 108 SER A CA 1
ATOM 692 C C . SER A 1 108 ? -59.346 -25.059 13.315 1.00 38.94 108 SER A C 1
ATOM 694 O O . SER A 1 108 ? -59.919 -25.991 13.862 1.00 38.94 108 SER A O 1
ATOM 696 N N . GLY A 1 109 ? -59.736 -23.768 13.394 1.00 36.31 109 GLY A N 1
ATOM 697 C CA . GLY A 1 109 ? -61.101 -23.173 13.535 1.00 36.31 109 GLY A CA 1
ATOM 698 C C . GLY A 1 109 ? -62.058 -23.567 14.694 1.00 36.31 109 GLY A C 1
ATOM 699 O O . GLY A 1 109 ? -61.758 -24.497 15.432 1.00 36.31 109 GLY A O 1
ATOM 700 N N . PRO A 1 110 ? -63.259 -22.931 14.844 1.00 50.22 110 PRO A N 1
ATOM 701 C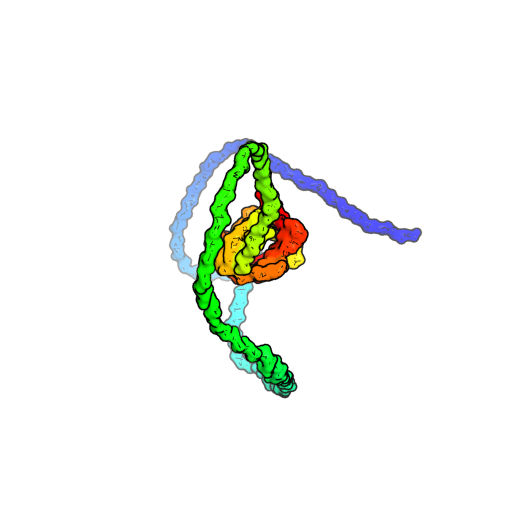 CA . PRO A 1 110 ? -63.844 -21.810 14.083 1.00 50.22 110 PRO A CA 1
ATOM 702 C C . PRO A 1 110 ? -64.517 -20.653 14.900 1.00 50.22 110 PRO A C 1
ATOM 704 O O . PRO A 1 110 ? -64.745 -20.722 16.101 1.00 50.22 110 PRO A O 1
ATOM 707 N N . ALA A 1 111 ? -64.832 -19.595 14.137 1.00 42.06 111 ALA A N 1
ATOM 708 C CA . ALA A 1 111 ? -65.706 -18.409 14.265 1.00 42.06 111 ALA A CA 1
ATOM 709 C C . ALA A 1 111 ? -66.675 -18.167 15.455 1.00 42.06 111 ALA A C 1
ATOM 711 O O . ALA A 1 111 ? -67.475 -19.026 15.809 1.00 42.06 111 ALA A O 1
ATOM 712 N N . ALA A 1 112 ? -66.794 -16.882 15.848 1.00 36.84 112 ALA A N 1
ATOM 713 C CA . ALA A 1 112 ? -68.091 -16.204 16.023 1.00 36.84 112 ALA A CA 1
ATOM 714 C C . ALA A 1 112 ? -67.989 -14.663 15.915 1.00 36.84 112 ALA A C 1
ATOM 716 O O . ALA A 1 112 ? -67.258 -13.996 16.641 1.00 36.84 112 ALA A O 1
ATOM 717 N N . THR A 1 113 ? -68.780 -14.125 14.993 1.00 44.75 113 THR A N 1
ATOM 718 C CA . THR A 1 113 ? -68.989 -12.725 14.602 1.00 44.75 113 THR A CA 1
ATOM 719 C C . THR A 1 113 ? -69.812 -11.940 15.636 1.00 44.75 113 THR A C 1
ATOM 721 O O . THR A 1 113 ? -70.811 -12.466 16.130 1.00 44.75 113 THR A O 1
ATOM 724 N N . ARG A 1 114 ? -69.496 -10.655 15.879 1.00 33.25 114 ARG A N 1
ATOM 725 C CA . ARG A 1 114 ? -70.499 -9.623 16.234 1.00 33.25 114 ARG A CA 1
ATOM 726 C C . ARG A 1 114 ? -69.955 -8.187 16.087 1.00 33.25 114 ARG A C 1
ATOM 728 O O . ARG A 1 114 ? -69.056 -7.775 16.807 1.00 33.25 114 ARG A O 1
ATOM 735 N N . THR A 1 115 ? -70.560 -7.426 15.177 1.00 43.50 115 THR A N 1
ATOM 736 C CA . THR A 1 115 ? -70.585 -5.945 15.101 1.00 43.50 115 THR A CA 1
ATOM 737 C C . THR A 1 115 ? -72.074 -5.544 15.069 1.00 43.50 115 THR A C 1
ATOM 739 O O . THR A 1 115 ? -72.879 -6.390 14.663 1.00 43.50 115 THR A O 1
ATOM 742 N N . PRO A 1 116 ? -72.490 -4.340 15.526 1.00 50.00 116 PRO A N 1
ATOM 743 C CA . PRO A 1 116 ? -72.414 -3.125 14.688 1.00 50.00 116 PRO A CA 1
ATOM 744 C C . PRO A 1 116 ? -72.107 -1.803 15.456 1.00 50.00 116 PRO A C 1
ATOM 746 O O . PRO A 1 116 ? -72.275 -1.730 16.668 1.00 50.00 116 PRO A O 1
ATOM 749 N N . GLY A 1 117 ? -71.637 -0.767 14.733 1.00 39.09 117 GLY A N 1
ATOM 750 C CA . GLY A 1 117 ? -71.351 0.613 15.215 1.00 39.09 117 GLY A CA 1
ATOM 751 C C . GLY A 1 117 ? -72.609 1.491 15.410 1.00 39.09 117 GLY A C 1
ATOM 752 O O . GLY A 1 117 ? -73.656 0.912 15.692 1.00 39.09 117 GLY A O 1
ATOM 753 N N . PRO A 1 118 ? -72.609 2.837 15.203 1.00 56.66 118 PRO A N 1
ATOM 754 C CA . PRO A 1 118 ? -71.538 3.772 14.795 1.00 56.66 118 PRO A CA 1
ATOM 755 C C . PRO A 1 118 ? -71.454 5.078 15.646 1.00 56.66 118 PRO A C 1
ATOM 757 O O . PRO A 1 118 ? -72.365 5.386 16.406 1.00 56.66 118 PRO A O 1
ATOM 760 N N . SER A 1 119 ? -70.404 5.897 15.465 1.00 34.75 119 SER A N 1
ATOM 761 C CA . SER A 1 119 ? -70.413 7.373 15.638 1.00 34.75 119 SER A CA 1
ATOM 762 C C . SER A 1 119 ? -69.128 7.990 15.050 1.00 34.75 119 SER A C 1
ATOM 764 O O . SER A 1 119 ? -68.026 7.636 15.455 1.00 34.75 119 SER A O 1
ATOM 766 N N . SER A 1 120 ? -69.270 8.904 14.089 1.00 41.75 120 SER A N 1
ATOM 767 C CA . SER A 1 120 ? -68.237 9.842 13.581 1.00 41.75 120 SER A CA 1
ATOM 768 C C . SER A 1 120 ? -68.593 11.270 14.069 1.00 41.75 120 SER A C 1
ATOM 770 O O . SER A 1 120 ? -69.683 11.392 14.633 1.00 41.75 120 SER A O 1
ATOM 772 N N . PRO A 1 121 ? -67.824 12.368 13.832 1.00 54.78 121 PRO A N 1
ATOM 773 C CA . PRO A 1 121 ? -66.600 12.534 13.023 1.00 54.78 121 PRO A CA 1
ATOM 774 C C . PRO A 1 121 ? -65.492 13.443 13.638 1.00 54.78 121 PRO A C 1
ATOM 776 O O . PRO A 1 121 ? -65.709 14.150 14.615 1.00 54.78 121 PRO A O 1
ATOM 779 N N . GLY A 1 122 ? -64.339 13.525 12.957 1.00 34.59 122 GLY A N 1
ATOM 780 C CA . GLY A 1 122 ? -63.532 14.756 12.883 1.00 34.59 122 GLY A CA 1
ATOM 781 C C . GLY A 1 122 ? -62.218 14.783 13.672 1.00 34.59 122 GLY A C 1
ATOM 782 O O . GLY A 1 122 ? -62.199 14.596 14.882 1.00 34.59 122 GLY A O 1
ATOM 783 N N . GLY A 1 123 ? -61.122 15.103 12.978 1.00 33.12 123 GLY A N 1
ATOM 784 C CA . GLY A 1 123 ? -59.860 15.497 13.609 1.00 33.12 123 GLY A CA 1
ATOM 785 C C . GLY A 1 123 ? -58.636 15.079 12.809 1.00 33.12 123 GLY A C 1
ATOM 786 O O . GLY A 1 123 ? -58.036 14.050 13.089 1.00 33.12 123 GLY A O 1
ATOM 787 N N . ALA A 1 124 ? -58.274 15.880 11.810 1.00 47.00 124 ALA A N 1
ATOM 788 C CA . ALA A 1 124 ? -56.977 15.802 11.159 1.00 47.00 124 ALA A CA 1
ATOM 789 C C . ALA A 1 124 ? -55.857 16.104 12.168 1.00 47.00 124 ALA A C 1
ATOM 791 O O . ALA A 1 124 ? -55.873 17.149 12.816 1.00 47.00 124 ALA A O 1
ATOM 792 N N . TYR A 1 125 ? -54.863 15.226 12.247 1.00 40.38 125 TYR A N 1
ATOM 793 C CA . TYR A 1 125 ? -53.518 15.569 12.694 1.00 40.38 125 TYR A CA 1
ATOM 794 C C . TYR A 1 125 ? -52.530 14.674 11.953 1.00 40.38 125 TYR A C 1
ATOM 796 O O . TYR A 1 125 ? -52.490 13.458 12.127 1.00 40.38 125 TYR A O 1
ATOM 804 N N . SER A 1 126 ? -51.753 15.308 11.078 1.00 48.75 126 SER A N 1
ATOM 805 C CA . SER A 1 126 ? -50.534 14.757 10.507 1.00 48.75 126 SER A CA 1
ATOM 806 C C . SER A 1 126 ? -49.575 14.428 11.651 1.00 48.75 126 SER A C 1
ATOM 808 O O . SER A 1 126 ? -48.929 15.318 12.200 1.00 48.75 126 SER A O 1
ATOM 810 N N . GLY A 1 127 ? -49.519 13.156 12.038 1.00 36.38 127 GLY A N 1
ATOM 811 C CA . GLY A 1 127 ? -48.457 12.617 12.876 1.00 36.38 127 GLY A CA 1
ATOM 812 C C . GLY A 1 127 ? -47.210 12.433 12.022 1.00 36.38 127 GLY A C 1
ATOM 813 O O . GLY A 1 127 ? -47.230 11.680 11.050 1.00 36.38 127 GLY A O 1
ATOM 814 N N . ALA A 1 128 ? -46.154 13.171 12.352 1.00 49.44 128 ALA A N 1
ATOM 815 C CA . ALA A 1 128 ? -44.822 12.978 11.802 1.00 49.44 128 ALA A CA 1
ATOM 816 C C . ALA A 1 128 ? -44.376 11.508 11.956 1.00 49.44 128 ALA A C 1
ATOM 818 O O . ALA A 1 128 ? -44.709 10.889 12.969 1.00 49.44 128 ALA A O 1
ATOM 819 N N . PRO A 1 129 ? -43.624 10.936 10.999 1.00 46.75 129 PRO A N 1
ATOM 820 C CA . PRO A 1 129 ? -42.959 9.667 11.238 1.00 46.75 129 PRO A CA 1
ATOM 821 C C . PRO A 1 129 ? -41.900 9.862 12.329 1.00 46.75 129 PRO A C 1
ATOM 823 O O . PRO A 1 129 ? -41.043 10.741 12.227 1.00 46.75 129 PRO A O 1
ATOM 826 N N . ASP A 1 130 ? -41.986 9.039 13.371 1.00 43.22 130 ASP A N 1
ATOM 827 C CA . ASP A 1 130 ? -40.915 8.810 14.340 1.00 43.22 130 ASP A CA 1
ATOM 828 C C . ASP A 1 130 ? -39.582 8.575 13.600 1.00 43.22 130 ASP A C 1
ATOM 830 O O . ASP A 1 130 ? -39.566 7.835 12.604 1.00 43.22 130 ASP A O 1
ATOM 834 N N . PRO A 1 131 ? -38.452 9.156 14.048 1.00 48.59 131 PRO A N 1
ATOM 835 C CA . PRO A 1 131 ? -37.155 8.828 13.492 1.00 48.59 131 PRO A CA 1
ATOM 836 C C . PRO A 1 131 ? -36.827 7.411 13.956 1.00 48.59 131 PRO A C 1
ATOM 838 O O . PRO A 1 131 ? -36.339 7.186 15.059 1.00 48.59 131 PRO A O 1
ATOM 841 N N . THR A 1 132 ? -37.142 6.428 13.120 1.00 47.38 132 THR A N 1
ATOM 842 C CA . THR A 1 132 ? -36.631 5.080 13.329 1.00 47.38 132 THR A CA 1
ATOM 843 C C . THR A 1 132 ? -35.128 5.172 13.131 1.00 47.38 132 THR A C 1
ATOM 845 O O . THR A 1 132 ? -34.670 5.422 12.013 1.00 47.38 132 THR A O 1
ATOM 848 N N . ASP A 1 133 ? -34.383 5.036 14.229 1.00 46.16 133 ASP A N 1
ATOM 849 C CA . ASP A 1 133 ? -32.941 4.842 14.229 1.00 46.16 133 ASP A CA 1
ATOM 850 C C . ASP A 1 133 ? -32.583 3.895 13.089 1.00 46.16 133 ASP A C 1
ATOM 852 O O . ASP A 1 133 ? -33.043 2.750 13.033 1.00 46.16 133 ASP A O 1
ATOM 856 N N . GLY A 1 134 ? -31.821 4.424 12.131 1.00 43.50 134 GLY A N 1
ATOM 857 C CA . GLY A 1 134 ? -31.392 3.707 10.945 1.00 43.50 134 GLY A CA 1
ATOM 858 C C . GLY A 1 134 ? -30.563 2.507 11.366 1.00 43.50 134 GLY A C 1
ATOM 859 O O . GLY A 1 134 ? -29.350 2.616 11.550 1.00 43.50 134 GLY A O 1
ATOM 860 N N . ALA A 1 135 ? -31.226 1.363 11.525 1.00 47.00 135 ALA A N 1
ATOM 861 C CA . ALA A 1 135 ? -30.596 0.079 11.729 1.00 47.00 135 ALA A CA 1
ATOM 862 C C . ALA A 1 135 ? -29.707 -0.181 10.512 1.00 47.00 135 ALA A C 1
ATOM 864 O O . ALA A 1 135 ? -30.160 -0.612 9.451 1.00 47.00 135 ALA A O 1
ATOM 865 N N . THR A 1 136 ? -28.428 0.159 10.660 1.00 56.34 136 THR A N 1
ATOM 866 C CA . THR A 1 136 ? -27.400 -0.163 9.684 1.00 56.34 136 THR A CA 1
ATOM 867 C C . THR A 1 136 ? -27.385 -1.677 9.602 1.00 56.34 136 THR A C 1
ATOM 869 O O . THR A 1 136 ? -27.055 -2.350 10.581 1.00 56.34 136 THR A O 1
ATOM 872 N N . ALA A 1 137 ? -27.822 -2.215 8.463 1.00 59.31 137 ALA A N 1
ATOM 873 C CA . ALA A 1 137 ? -27.756 -3.643 8.214 1.00 59.31 137 ALA A CA 1
ATOM 874 C C . ALA A 1 137 ? -26.324 -4.123 8.520 1.00 59.31 137 ALA A C 1
ATOM 876 O O . ALA A 1 137 ? -25.372 -3.455 8.102 1.00 59.31 137 ALA A O 1
ATOM 877 N N . PRO A 1 138 ? -26.145 -5.227 9.268 1.00 60.25 138 PRO A N 1
ATOM 878 C CA . PRO A 1 138 ? -24.815 -5.729 9.586 1.00 60.25 138 PRO A CA 1
ATOM 879 C C . PRO A 1 138 ? -24.038 -5.954 8.286 1.00 60.25 138 PRO A C 1
ATOM 881 O O . PRO A 1 138 ? -24.530 -6.630 7.380 1.00 60.25 138 PRO A O 1
ATOM 884 N N . GLU A 1 139 ? -22.852 -5.344 8.168 1.00 65.00 139 GLU A N 1
ATOM 885 C CA . GLU A 1 139 ? -22.057 -5.475 6.947 1.00 65.00 139 GLU A CA 1
ATOM 886 C C . GLU A 1 139 ? -21.736 -6.957 6.693 1.00 65.00 139 GLU A C 1
ATOM 888 O O . GLU A 1 139 ? -21.380 -7.684 7.630 1.00 65.00 139 GLU A O 1
ATOM 893 N N . PRO A 1 140 ? -21.867 -7.430 5.440 1.00 69.06 140 PRO A N 1
ATOM 894 C CA . PRO A 1 140 ? -21.621 -8.823 5.114 1.00 69.06 140 PRO A CA 1
ATOM 895 C C . PRO A 1 140 ? -20.192 -9.212 5.501 1.00 69.06 140 PRO A C 1
ATOM 897 O O . PRO A 1 140 ? -19.214 -8.564 5.113 1.00 69.06 140 PRO A O 1
ATOM 900 N N . ALA A 1 141 ? -20.077 -10.284 6.287 1.00 76.81 141 ALA A N 1
ATOM 901 C CA . ALA A 1 141 ? -18.797 -10.799 6.749 1.00 76.81 141 ALA A CA 1
ATOM 902 C C . ALA A 1 141 ? -17.858 -11.059 5.558 1.00 76.81 141 ALA A C 1
ATOM 904 O O . ALA A 1 141 ? -18.254 -11.649 4.556 1.00 76.81 141 ALA A O 1
ATOM 905 N N . GLY A 1 142 ? -16.606 -10.607 5.667 1.00 85.75 142 GLY A N 1
ATOM 906 C CA . GLY A 1 142 ? -15.607 -10.769 4.606 1.00 85.75 142 GLY A CA 1
ATOM 907 C C . GLY A 1 142 ? -15.644 -9.705 3.504 1.00 85.75 142 GLY A C 1
ATOM 908 O O . GLY A 1 142 ? -14.921 -9.848 2.521 1.00 85.75 142 GLY A O 1
ATOM 909 N N . THR A 1 143 ? -16.434 -8.640 3.662 1.00 95.44 143 THR A N 1
ATOM 910 C CA . THR A 1 143 ? -16.350 -7.440 2.814 1.00 95.44 143 THR A CA 1
ATOM 911 C C . THR A 1 143 ? -15.536 -6.332 3.474 1.00 95.44 143 THR A C 1
ATOM 913 O O . THR A 1 143 ? -15.414 -6.290 4.700 1.00 95.44 143 THR A O 1
ATOM 916 N N . VAL A 1 144 ? -14.946 -5.449 2.661 1.00 97.81 144 VAL A N 1
ATOM 917 C CA . VAL A 1 144 ? -14.203 -4.274 3.148 1.00 97.81 144 VAL A CA 1
ATOM 918 C C . VAL A 1 144 ? -15.108 -3.393 4.017 1.00 97.81 144 VAL A C 1
ATOM 920 O O . VAL A 1 144 ? -16.101 -2.878 3.496 1.00 97.81 144 VAL A O 1
ATOM 923 N N . PRO A 1 145 ? -14.751 -3.158 5.296 1.00 96.81 145 PRO A N 1
ATOM 924 C CA . PRO A 1 145 ? -15.578 -2.346 6.174 1.00 96.81 145 PRO A CA 1
ATOM 925 C C . PRO A 1 145 ? -15.630 -0.876 5.757 1.00 96.81 145 PRO A C 1
ATOM 927 O O . PRO A 1 145 ? -14.619 -0.315 5.321 1.00 96.81 145 PRO A O 1
ATOM 930 N N . ALA A 1 146 ? -16.768 -0.221 6.001 1.00 96.50 146 ALA A N 1
ATOM 931 C CA . ALA A 1 146 ? -17.013 1.174 5.612 1.00 96.50 146 ALA A CA 1
ATOM 932 C C . ALA A 1 146 ? -15.896 2.158 6.021 1.00 96.50 146 ALA A C 1
ATOM 934 O O . ALA A 1 146 ? -15.544 3.054 5.256 1.00 96.50 146 ALA A O 1
ATOM 935 N N . ARG A 1 147 ? -15.276 1.951 7.193 1.00 96.31 147 ARG A N 1
ATOM 936 C CA . ARG A 1 147 ? -14.179 2.792 7.714 1.00 96.31 147 ARG A CA 1
ATOM 937 C C . ARG A 1 147 ? -12.967 2.898 6.782 1.00 96.31 147 ARG A C 1
ATOM 939 O O . ARG A 1 147 ? -12.242 3.878 6.870 1.00 96.31 147 ARG A O 1
ATOM 946 N N . TYR A 1 148 ? -12.731 1.902 5.926 1.00 98.19 148 TYR A N 1
ATOM 947 C CA . TYR A 1 148 ? -11.596 1.885 5.000 1.00 98.19 148 TYR A CA 1
ATOM 948 C C . TYR A 1 148 ? -11.899 2.581 3.675 1.00 98.19 148 TYR A C 1
ATOM 950 O O . TYR A 1 148 ? -10.966 2.935 2.967 1.00 98.19 148 TYR A O 1
ATOM 958 N N . LEU A 1 149 ? -13.175 2.759 3.326 1.00 98.12 149 LEU A N 1
ATOM 959 C CA . LEU A 1 149 ? -13.587 3.242 2.009 1.00 98.12 149 LEU A CA 1
ATOM 960 C C . LEU A 1 149 ? -13.158 4.691 1.777 1.00 98.12 149 LEU A C 1
ATOM 962 O O . LEU A 1 149 ? -13.161 5.495 2.711 1.00 98.12 149 LEU A O 1
ATOM 966 N N . GLY A 1 150 ? -12.871 5.034 0.524 1.00 98.38 150 GLY A N 1
ATOM 967 C CA . GLY A 1 150 ? -12.452 6.370 0.100 1.00 98.38 150 GLY A CA 1
ATOM 968 C C . GLY A 1 150 ? -10.973 6.438 -0.262 1.00 98.38 150 GLY A C 1
ATOM 969 O O . GLY A 1 150 ? -10.316 5.412 -0.433 1.00 98.38 150 GLY A O 1
ATOM 970 N N . THR A 1 151 ? -10.463 7.658 -0.411 1.00 98.75 151 THR A N 1
ATOM 971 C CA . THR A 1 151 ? -9.060 7.895 -0.756 1.00 98.75 151 THR A CA 1
ATOM 972 C C . THR A 1 151 ? -8.271 8.287 0.484 1.00 98.75 151 THR A C 1
ATOM 974 O O . THR A 1 151 ? -8.735 9.062 1.317 1.00 98.75 151 THR A O 1
ATOM 977 N N . TRP A 1 152 ? -7.071 7.739 0.588 1.00 98.88 152 TRP A N 1
ATOM 978 C CA . TRP A 1 152 ? -6.114 7.965 1.655 1.00 98.88 152 TRP A CA 1
ATOM 979 C C . TRP A 1 152 ? -4.811 8.434 1.039 1.00 98.88 152 TRP A C 1
ATOM 981 O O . TRP A 1 152 ? -4.400 7.896 0.015 1.00 98.88 152 TRP A O 1
ATOM 991 N N . GLU A 1 153 ? -4.163 9.414 1.647 1.00 98.88 153 GLU A N 1
ATOM 992 C CA . GLU A 1 153 ? -2.904 9.943 1.150 1.00 98.88 153 GLU A CA 1
ATOM 993 C C . GLU A 1 153 ? -1.947 10.277 2.292 1.00 98.88 153 GLU A C 1
ATOM 995 O O . GLU A 1 153 ? -2.356 10.735 3.360 1.00 98.88 153 GLU A O 1
ATOM 1000 N N . GLY A 1 154 ? -0.659 10.026 2.083 1.00 98.69 154 GLY A N 1
ATOM 1001 C CA . GLY A 1 154 ? 0.371 10.373 3.050 1.00 98.69 154 GLY A CA 1
ATOM 1002 C C . GLY A 1 154 ? 1.776 10.030 2.572 1.00 98.69 154 GLY A C 1
ATOM 1003 O O . GLY A 1 154 ? 1.947 9.310 1.588 1.00 98.69 154 GLY A O 1
ATOM 1004 N N . PRO A 1 155 ? 2.807 10.533 3.267 1.00 98.56 155 PRO A N 1
ATOM 1005 C CA . PRO A 1 155 ? 4.184 10.181 2.968 1.00 98.56 155 PRO A CA 1
ATOM 1006 C C . PRO A 1 155 ? 4.448 8.707 3.288 1.00 98.56 155 PRO A C 1
ATOM 1008 O O . PRO A 1 155 ? 3.849 8.127 4.202 1.00 98.56 155 PRO A O 1
ATOM 1011 N N . ALA A 1 156 ? 5.377 8.106 2.556 1.00 98.56 156 ALA A N 1
ATOM 1012 C CA . ALA A 1 156 ? 5.824 6.742 2.772 1.00 98.56 156 ALA A CA 1
ATOM 1013 C C . ALA A 1 156 ? 7.334 6.669 2.974 1.00 98.56 156 ALA A C 1
ATOM 1015 O O . ALA A 1 156 ? 8.103 7.475 2.441 1.00 98.56 156 ALA A O 1
ATOM 1016 N N . THR A 1 157 ? 7.752 5.667 3.734 1.00 98.69 157 THR A N 1
ATOM 1017 C CA . THR A 1 157 ? 9.157 5.340 3.943 1.00 98.69 157 THR A CA 1
ATOM 1018 C C . THR A 1 157 ? 9.388 3.846 3.780 1.00 98.69 157 THR A C 1
ATOM 1020 O O . THR A 1 157 ? 8.502 3.042 4.053 1.00 98.69 157 THR A O 1
ATOM 1023 N N . GLY A 1 158 ? 10.587 3.481 3.346 1.00 97.69 158 GLY A N 1
ATOM 1024 C CA . GLY A 1 158 ? 11.076 2.108 3.269 1.00 97.69 158 GLY A CA 1
ATOM 1025 C C 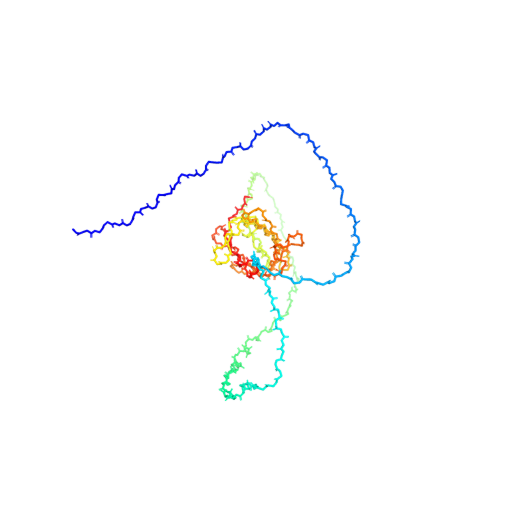. GLY A 1 158 ? 12.413 1.977 3.982 1.00 97.69 158 GLY A C 1
ATOM 1026 O O . GLY A 1 158 ? 12.908 2.934 4.585 1.00 97.69 158 GLY A O 1
ATOM 1027 N N . LEU A 1 159 ? 12.995 0.782 3.916 1.00 97.25 159 LEU A N 1
ATOM 1028 C CA . LEU A 1 159 ? 14.251 0.405 4.562 1.00 97.25 159 LEU A CA 1
ATOM 1029 C C . LEU A 1 159 ? 14.251 0.822 6.039 1.00 97.25 159 LEU A C 1
ATOM 1031 O O . LEU A 1 159 ? 15.095 1.600 6.485 1.00 97.25 159 LEU A O 1
ATOM 1035 N N . ASP A 1 160 ? 13.220 0.378 6.762 1.00 95.38 160 ASP A N 1
ATOM 1036 C CA . ASP A 1 160 ? 12.994 0.680 8.181 1.00 95.38 160 ASP A CA 1
ATOM 1037 C C . ASP A 1 160 ? 12.935 2.184 8.503 1.00 95.38 160 ASP A C 1
ATOM 1039 O O . ASP A 1 160 ? 13.313 2.638 9.582 1.00 95.38 160 ASP A O 1
ATOM 1043 N N . GLY A 1 161 ? 12.435 2.977 7.553 1.00 96.88 161 GLY A N 1
ATOM 1044 C CA . GLY A 1 161 ? 12.261 4.419 7.701 1.00 96.88 161 GLY A CA 1
ATOM 1045 C C . GLY A 1 161 ? 13.424 5.259 7.178 1.00 96.88 161 GLY A C 1
ATOM 1046 O O . GLY A 1 161 ? 13.312 6.483 7.164 1.00 96.88 161 GLY A O 1
ATOM 1047 N N . SER A 1 162 ? 14.520 4.636 6.740 1.00 97.38 162 SER A N 1
ATOM 1048 C CA . SER A 1 162 ? 15.710 5.353 6.265 1.00 97.38 162 SER A CA 1
ATOM 1049 C C . SER A 1 162 ? 15.571 5.914 4.847 1.00 97.38 162 SER A C 1
ATOM 1051 O O . SER A 1 162 ? 16.270 6.867 4.501 1.00 97.38 162 SER A O 1
ATOM 1053 N N . LEU A 1 163 ? 14.660 5.365 4.038 1.00 97.06 163 LEU A N 1
ATOM 1054 C CA . LEU A 1 163 ? 14.443 5.790 2.660 1.00 97.06 163 LEU A CA 1
ATOM 1055 C C . LEU A 1 163 ? 13.085 6.487 2.508 1.00 97.06 163 LEU A C 1
ATOM 1057 O O . LEU A 1 163 ? 12.054 5.825 2.644 1.00 97.06 163 LEU A O 1
ATOM 1061 N N . PRO A 1 164 ? 13.037 7.790 2.180 1.00 97.69 164 PRO A N 1
ATOM 1062 C CA . PRO A 1 164 ? 11.806 8.440 1.747 1.00 97.69 164 PRO A CA 1
ATOM 1063 C C . PRO A 1 164 ? 11.331 7.846 0.418 1.00 97.69 164 PRO A C 1
ATOM 1065 O O . PRO A 1 164 ? 12.046 7.902 -0.579 1.00 97.69 164 PRO A O 1
ATOM 1068 N N . MET A 1 165 ? 10.109 7.317 0.388 1.00 97.00 165 MET A N 1
ATOM 1069 C CA . MET A 1 165 ? 9.524 6.682 -0.804 1.00 97.00 165 MET A CA 1
ATOM 1070 C C . MET A 1 165 ? 8.514 7.578 -1.529 1.00 97.00 165 MET A C 1
ATOM 1072 O O . MET A 1 165 ? 7.858 7.148 -2.476 1.00 97.00 165 MET A O 1
ATOM 1076 N N . GLY A 1 166 ? 8.403 8.838 -1.099 1.00 97.94 166 GLY A N 1
ATOM 1077 C CA . GLY A 1 166 ? 7.472 9.794 -1.686 1.00 97.94 166 GLY A CA 1
ATOM 1078 C C . GLY A 1 166 ? 6.085 9.696 -1.078 1.00 97.94 166 GLY A C 1
ATOM 1079 O O . GLY A 1 166 ? 5.956 9.497 0.132 1.00 97.94 166 GLY A O 1
ATOM 1080 N N . THR A 1 167 ? 5.064 9.887 -1.902 1.00 98.62 167 THR A N 1
ATOM 1081 C CA . THR A 1 167 ? 3.668 9.940 -1.462 1.00 98.62 167 THR A CA 1
ATOM 1082 C C . THR A 1 167 ? 2.946 8.677 -1.887 1.00 98.62 167 THR A C 1
ATOM 1084 O O . THR A 1 167 ? 3.024 8.267 -3.042 1.00 98.62 167 THR A O 1
ATOM 1087 N N . PHE A 1 168 ? 2.226 8.074 -0.949 1.00 98.81 168 PHE A N 1
ATOM 1088 C CA . PHE A 1 168 ? 1.300 6.982 -1.203 1.00 98.81 168 PHE A CA 1
ATOM 1089 C C . PHE A 1 168 ? -0.111 7.549 -1.252 1.00 98.81 168 PHE A C 1
ATOM 1091 O O . PHE A 1 168 ? -0.522 8.264 -0.339 1.00 98.81 168 PHE A O 1
ATOM 1098 N N . ARG A 1 169 ? -0.855 7.198 -2.299 1.00 98.88 169 ARG A N 1
ATOM 1099 C CA . ARG A 1 169 ? -2.267 7.523 -2.476 1.00 98.88 169 ARG A CA 1
ATOM 1100 C C . ARG A 1 169 ? -3.051 6.242 -2.730 1.00 98.88 169 ARG A C 1
ATOM 1102 O O . ARG A 1 169 ? -2.931 5.632 -3.787 1.00 98.88 169 ARG A O 1
ATOM 1109 N N . LEU A 1 170 ? -3.844 5.822 -1.755 1.00 98.88 170 LEU A N 1
ATOM 1110 C CA . LEU A 1 170 ? -4.627 4.592 -1.789 1.00 98.88 170 LEU A CA 1
ATOM 1111 C C . LEU A 1 170 ? -6.115 4.914 -1.930 1.00 98.88 170 LEU A C 1
ATOM 1113 O O . LEU A 1 170 ? -6.711 5.492 -1.025 1.00 98.88 170 LEU A O 1
ATOM 1117 N N . THR A 1 171 ? -6.744 4.474 -3.016 1.00 98.81 171 THR A N 1
ATOM 1118 C CA . THR A 1 171 ? -8.207 4.520 -3.157 1.00 98.81 171 THR A CA 1
ATOM 1119 C C . THR A 1 171 ? -8.799 3.150 -2.864 1.00 98.81 171 THR A C 1
ATOM 1121 O O . THR A 1 171 ? -8.445 2.166 -3.511 1.00 98.81 171 THR A O 1
ATOM 1124 N N . VAL A 1 172 ? -9.726 3.097 -1.910 1.00 98.81 172 VAL A N 1
ATOM 1125 C CA . VAL A 1 172 ? -10.379 1.882 -1.422 1.00 98.81 172 VAL A CA 1
ATOM 1126 C C . VAL A 1 172 ? -11.866 1.900 -1.763 1.00 98.81 172 VAL A C 1
ATOM 1128 O O . VAL A 1 172 ? -12.576 2.867 -1.481 1.00 98.81 172 VAL A O 1
ATOM 1131 N N . HIS A 1 173 ? -12.353 0.792 -2.310 1.00 98.62 173 HIS A N 1
ATOM 1132 C CA . HIS A 1 173 ? -13.759 0.552 -2.606 1.00 98.62 173 HIS A CA 1
ATOM 1133 C C . HIS A 1 173 ? -14.248 -0.753 -1.965 1.00 98.62 173 HIS A C 1
ATOM 1135 O O . HIS A 1 173 ? -13.479 -1.548 -1.422 1.00 98.62 173 HIS A O 1
ATOM 1141 N N . ARG A 1 174 ? -15.568 -0.953 -1.974 1.00 97.75 174 ARG A N 1
ATOM 1142 C CA . ARG A 1 174 ? -16.183 -2.136 -1.375 1.00 97.75 174 ARG A CA 1
ATOM 1143 C C . ARG A 1 174 ? -15.956 -3.348 -2.278 1.00 97.75 174 ARG A C 1
ATOM 1145 O O . ARG A 1 174 ? -16.361 -3.333 -3.434 1.00 97.75 174 ARG A O 1
ATOM 1152 N N . ALA A 1 175 ? -15.385 -4.407 -1.716 1.00 97.94 175 ALA A N 1
ATOM 1153 C CA . ALA A 1 175 ? -15.280 -5.718 -2.349 1.00 97.94 175 ALA A CA 1
ATOM 1154 C C . ALA A 1 175 ? -15.266 -6.834 -1.293 1.00 97.94 175 ALA A C 1
ATOM 1156 O O . ALA A 1 175 ? -15.054 -6.575 -0.104 1.00 97.94 175 ALA A O 1
ATOM 1157 N N . GLY A 1 176 ? -15.516 -8.068 -1.734 1.00 97.06 176 GLY A N 1
ATOM 1158 C CA . GLY A 1 176 ? -15.360 -9.284 -0.932 1.00 97.06 176 GLY A CA 1
ATOM 1159 C C . GLY A 1 176 ? -13.983 -9.927 -1.110 1.00 97.06 176 GLY A C 1
ATOM 1160 O O . GLY A 1 176 ? -13.204 -9.522 -1.975 1.00 97.06 176 GLY A O 1
ATOM 1161 N N . VAL A 1 177 ? -13.672 -10.930 -0.285 1.00 98.06 177 VAL A N 1
ATOM 1162 C CA . VAL A 1 177 ? -12.429 -11.716 -0.397 1.00 98.06 177 VAL A CA 1
ATOM 1163 C C . VAL A 1 177 ? -12.248 -12.251 -1.823 1.00 98.06 177 VAL A C 1
ATOM 1165 O O . VAL A 1 177 ? -13.183 -12.772 -2.425 1.00 98.06 177 VAL A O 1
ATOM 1168 N N . GLY A 1 178 ? -11.033 -12.118 -2.353 1.00 98.19 178 GLY A N 1
ATOM 1169 C CA . GLY A 1 178 ? -10.668 -12.462 -3.728 1.00 98.19 178 GLY A CA 1
ATOM 1170 C C . GLY A 1 178 ? -10.924 -11.347 -4.745 1.00 98.19 178 GLY A C 1
ATOM 1171 O O . GLY A 1 178 ? -10.395 -11.421 -5.849 1.00 98.19 178 GLY A O 1
ATOM 1172 N N . GLY A 1 179 ? -11.688 -10.314 -4.382 1.00 98.50 179 GLY A N 1
ATOM 1173 C CA . GLY A 1 179 ? -11.901 -9.138 -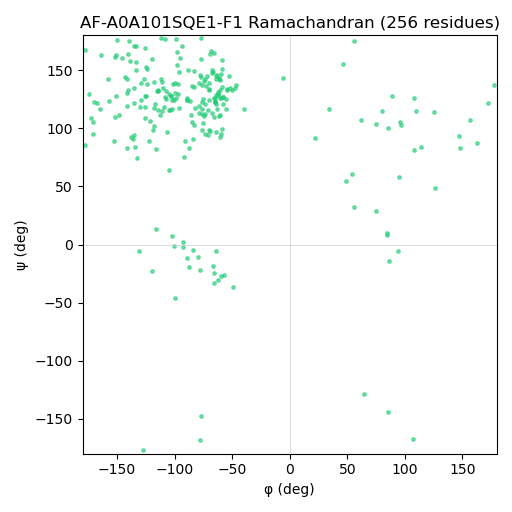5.217 1.00 98.50 179 GLY A CA 1
ATOM 1174 C C . GLY A 1 179 ? -10.777 -8.116 -5.084 1.00 98.50 179 GLY A C 1
ATOM 1175 O O . GLY A 1 179 ? -10.175 -7.962 -4.016 1.00 98.50 179 GLY A O 1
ATOM 1176 N N . GLU A 1 180 ? -10.527 -7.384 -6.166 1.00 98.69 180 GLU A N 1
ATOM 1177 C CA . GLU A 1 180 ? -9.826 -6.106 -6.082 1.00 98.69 180 GLU A CA 1
ATOM 1178 C C . GLU A 1 180 ? -10.650 -5.165 -5.202 1.00 98.69 180 GLU A C 1
ATOM 1180 O O . GLU A 1 180 ? -11.864 -5.079 -5.364 1.00 98.69 180 GLU A O 1
ATOM 1185 N N . PHE A 1 181 ? -10.003 -4.494 -4.257 1.00 98.75 181 PHE A N 1
ATOM 1186 C CA . PHE A 1 181 ? -10.672 -3.550 -3.364 1.00 98.75 181 PHE A CA 1
ATOM 1187 C C . PHE A 1 181 ? -9.950 -2.210 -3.260 1.00 98.75 181 PHE A C 1
ATOM 1189 O O . PHE A 1 181 ? -10.454 -1.282 -2.627 1.00 98.75 181 PHE A O 1
ATOM 1196 N N . GLY A 1 182 ? -8.774 -2.082 -3.868 1.00 98.69 182 GLY A N 1
ATOM 1197 C CA . GLY A 1 182 ? -8.076 -0.815 -3.892 1.00 98.69 182 GLY A CA 1
ATOM 1198 C C . GLY A 1 182 ? -6.966 -0.746 -4.920 1.00 98.69 182 GLY A C 1
ATOM 1199 O O . GLY A 1 182 ? -6.488 -1.761 -5.424 1.00 98.69 182 GLY A O 1
ATOM 1200 N N . ARG A 1 183 ? -6.567 0.490 -5.204 1.00 98.81 183 ARG A N 1
ATOM 1201 C CA . ARG A 1 183 ? -5.378 0.814 -5.988 1.00 98.81 183 ARG A CA 1
ATOM 1202 C C . ARG A 1 183 ? -4.504 1.759 -5.183 1.00 98.81 183 ARG A C 1
ATOM 1204 O O . ARG A 1 183 ? -5.007 2.771 -4.692 1.00 98.81 183 ARG A O 1
ATOM 1211 N N . LEU A 1 184 ? -3.233 1.409 -5.039 1.00 98.88 184 LEU A N 1
ATOM 1212 C CA . LEU A 1 184 ? -2.219 2.246 -4.414 1.00 98.88 184 LEU A CA 1
ATOM 1213 C C . LEU A 1 184 ? -1.373 2.873 -5.516 1.00 98.88 184 LEU A C 1
ATOM 1215 O O . LEU A 1 184 ? -0.796 2.156 -6.319 1.00 98.88 184 LEU A O 1
ATOM 1219 N N . THR A 1 185 ? -1.273 4.192 -5.539 1.00 98.81 185 THR A N 1
ATOM 1220 C CA . THR A 1 185 ? -0.318 4.910 -6.379 1.00 98.81 185 THR A CA 1
ATOM 1221 C C . THR A 1 185 ? 0.776 5.474 -5.490 1.00 98.81 185 THR A C 1
ATOM 1223 O O . THR A 1 185 ? 0.500 6.195 -4.532 1.00 98.81 185 THR A O 1
ATOM 1226 N N . GLN A 1 186 ? 2.014 5.141 -5.814 1.00 98.69 186 GLN A N 1
ATOM 1227 C CA . GLN A 1 186 ? 3.213 5.684 -5.209 1.00 98.69 186 GLN A CA 1
ATOM 1228 C C . GLN A 1 186 ? 3.836 6.674 -6.193 1.00 98.69 186 GLN A C 1
ATOM 1230 O O . GLN A 1 186 ? 4.033 6.329 -7.354 1.00 98.69 186 GLN A O 1
ATOM 1235 N N . THR A 1 187 ? 4.141 7.884 -5.728 1.00 98.44 187 THR A N 1
ATOM 1236 C CA . THR A 1 187 ? 4.895 8.884 -6.494 1.00 98.44 187 THR A CA 1
ATOM 1237 C C . THR A 1 187 ? 6.193 9.183 -5.761 1.00 98.44 187 THR A C 1
ATOM 1239 O O . THR A 1 187 ? 6.137 9.665 -4.629 1.00 98.44 187 THR A O 1
ATOM 1242 N N . ASP A 1 188 ? 7.344 8.891 -6.369 1.00 96.75 188 ASP A N 1
ATOM 1243 C CA . ASP A 1 188 ? 8.655 9.085 -5.740 1.00 96.75 188 ASP A CA 1
ATOM 1244 C C . ASP A 1 188 ? 9.094 10.563 -5.735 1.00 96.75 188 ASP A C 1
ATOM 1246 O O . ASP A 1 188 ? 8.415 11.456 -6.242 1.00 96.75 188 ASP A O 1
ATOM 1250 N N . GLN A 1 189 ? 10.261 10.831 -5.145 1.00 94.88 189 GLN A N 1
ATOM 1251 C CA . GLN A 1 189 ? 10.831 12.182 -5.040 1.00 94.88 189 GLN A CA 1
ATOM 1252 C C . GLN A 1 189 ? 11.231 12.795 -6.394 1.00 94.88 189 GLN A C 1
ATOM 1254 O O . GLN A 1 189 ? 11.435 14.003 -6.487 1.00 94.88 189 GLN A O 1
ATOM 1259 N N . LEU A 1 190 ? 11.381 11.969 -7.429 1.00 94.50 190 LEU A N 1
ATOM 1260 C CA . LEU A 1 190 ? 11.745 12.349 -8.792 1.00 94.50 190 LEU A CA 1
ATOM 1261 C C . LEU A 1 190 ? 10.520 12.409 -9.723 1.00 94.50 190 LEU A C 1
ATOM 1263 O O . LEU A 1 190 ? 10.661 12.762 -10.893 1.00 94.50 190 LEU A O 1
ATOM 1267 N N . GLY A 1 191 ? 9.325 12.092 -9.214 1.00 95.81 191 GLY A N 1
ATOM 1268 C CA . GLY A 1 191 ? 8.079 12.040 -9.975 1.00 95.81 191 GLY A CA 1
ATOM 1269 C C . GLY A 1 191 ? 7.833 10.717 -10.707 1.00 95.81 191 GLY A C 1
ATOM 1270 O O . GLY A 1 191 ? 6.904 10.650 -11.511 1.00 95.81 191 GLY A O 1
ATOM 1271 N N . GLY A 1 192 ? 8.631 9.676 -10.453 1.00 97.12 192 GLY A N 1
ATOM 1272 C CA . GLY A 1 192 ? 8.342 8.311 -10.892 1.00 97.12 192 GLY A CA 1
ATOM 1273 C C . GLY A 1 192 ? 7.076 7.780 -10.223 1.00 97.12 192 GLY A C 1
ATOM 1274 O O . GLY A 1 192 ? 6.785 8.137 -9.081 1.00 97.12 192 GLY A O 1
ATOM 1275 N N . VAL A 1 193 ? 6.298 6.967 -10.945 1.00 98.38 193 VAL A N 1
ATOM 1276 C CA . VAL A 1 193 ? 4.987 6.490 -10.486 1.00 98.38 193 VAL A CA 1
ATOM 1277 C C . VAL A 1 193 ? 4.880 4.976 -10.610 1.00 98.38 193 VAL A C 1
ATOM 1279 O O . VAL A 1 193 ? 4.972 4.438 -11.713 1.00 98.38 193 VAL A O 1
ATOM 1282 N N . CYS A 1 194 ? 4.573 4.320 -9.493 1.00 98.56 194 CYS A N 1
ATOM 1283 C CA . CYS A 1 194 ? 4.202 2.911 -9.434 1.00 98.56 194 CYS A CA 1
ATOM 1284 C C . CYS A 1 194 ? 2.752 2.766 -8.976 1.00 98.56 194 CYS A C 1
ATOM 1286 O O . CYS A 1 194 ? 2.330 3.404 -8.011 1.00 98.56 194 CYS A O 1
ATOM 1288 N N . THR A 1 195 ? 1.973 1.941 -9.674 1.00 98.81 195 THR A N 1
ATOM 1289 C CA . THR A 1 195 ? 0.596 1.620 -9.284 1.00 98.81 195 THR A CA 1
ATOM 1290 C C . THR A 1 195 ? 0.451 0.151 -8.939 1.00 98.81 195 THR A C 1
ATOM 1292 O O . THR A 1 195 ? 0.815 -0.720 -9.721 1.00 98.81 195 THR A O 1
ATOM 1295 N N . ASP A 1 196 ? -0.181 -0.111 -7.810 1.00 98.81 196 ASP A N 1
ATOM 1296 C CA . ASP A 1 196 ? -0.389 -1.431 -7.248 1.00 98.81 196 ASP A CA 1
ATOM 1297 C C . ASP A 1 196 ? -1.879 -1.753 -7.143 1.00 98.81 196 ASP A C 1
ATOM 1299 O O . ASP A 1 196 ? -2.703 -0.905 -6.784 1.00 98.81 196 ASP A O 1
ATOM 1303 N N . ILE A 1 197 ? -2.230 -3.001 -7.448 1.00 98.88 197 ILE A N 1
ATOM 1304 C CA . ILE A 1 197 ? -3.594 -3.528 -7.382 1.00 98.88 197 ILE A CA 1
ATOM 1305 C C . ILE A 1 197 ? -3.732 -4.367 -6.113 1.00 98.88 197 ILE A C 1
ATOM 1307 O O . ILE A 1 197 ? -3.090 -5.408 -5.966 1.00 98.88 197 ILE A O 1
ATOM 1311 N N . LEU A 1 198 ? -4.607 -3.939 -5.203 1.00 98.94 198 LEU A N 1
ATOM 1312 C CA . LEU A 1 198 ? -4.819 -4.611 -3.927 1.00 98.94 198 LEU A CA 1
ATOM 1313 C C . LEU A 1 198 ? -6.015 -5.561 -4.022 1.00 98.94 198 LEU A C 1
ATOM 1315 O O . LEU A 1 198 ? -7.161 -5.143 -4.201 1.00 98.94 198 LEU A O 1
ATOM 1319 N N . THR A 1 199 ? -5.746 -6.851 -3.834 1.00 98.88 199 THR A N 1
ATOM 1320 C CA . THR A 1 199 ? -6.746 -7.926 -3.792 1.00 98.88 199 THR A CA 1
ATOM 1321 C C . THR A 1 199 ? -6.995 -8.367 -2.354 1.00 98.88 199 THR A C 1
ATOM 1323 O O . THR A 1 199 ? -6.060 -8.705 -1.622 1.00 98.88 199 THR A O 1
ATOM 1326 N N . LEU A 1 200 ? -8.261 -8.390 -1.935 1.00 98.81 200 LEU A N 1
ATOM 1327 C CA . LEU A 1 200 ? -8.637 -8.675 -0.555 1.00 98.81 200 LEU A CA 1
ATOM 1328 C C . LEU A 1 200 ? -8.373 -10.147 -0.221 1.00 98.81 200 LEU A C 1
ATOM 1330 O O . LEU A 1 200 ? -8.911 -11.044 -0.867 1.00 98.81 200 LEU A O 1
ATOM 1334 N N . LYS A 1 201 ? -7.586 -10.411 0.825 1.00 98.44 201 LYS A N 1
ATOM 1335 C CA . LYS A 1 201 ? -7.367 -11.771 1.343 1.00 98.44 201 LYS A CA 1
ATOM 1336 C C . LYS A 1 201 ? -8.223 -12.054 2.562 1.00 98.44 201 LYS A C 1
ATOM 1338 O O . LYS A 1 201 ? -8.830 -13.115 2.656 1.00 98.44 201 LYS A O 1
ATOM 1343 N N . GLN A 1 202 ? -8.255 -11.118 3.505 1.00 97.62 202 GLN A N 1
ATOM 1344 C CA . GLN A 1 202 ? -8.937 -11.318 4.774 1.00 97.62 202 GLN A CA 1
ATOM 1345 C C . GLN A 1 202 ? -9.292 -9.985 5.424 1.00 97.62 202 GLN A C 1
ATOM 1347 O O . GLN A 1 202 ? -8.501 -9.044 5.426 1.00 97.62 202 GLN A O 1
ATOM 1352 N N . VAL A 1 203 ? -10.460 -9.948 6.060 1.00 97.94 203 VAL A N 1
ATOM 1353 C CA . VAL A 1 203 ? -10.858 -8.881 6.979 1.00 97.94 203 VAL A CA 1
ATOM 1354 C C . VAL A 1 203 ? -10.830 -9.446 8.391 1.00 97.94 203 VAL A C 1
ATOM 1356 O O . VAL A 1 203 ? -11.420 -10.491 8.663 1.00 97.94 203 VAL A O 1
ATOM 1359 N N . THR A 1 204 ? -10.120 -8.779 9.294 1.00 95.38 204 THR A N 1
ATOM 1360 C CA . THR A 1 204 ? -10.115 -9.106 10.722 1.00 95.38 204 THR A CA 1
ATOM 1361 C C . THR A 1 204 ? -10.802 -7.998 11.512 1.00 95.38 204 THR A C 1
ATOM 1363 O O . THR A 1 204 ? -11.195 -6.968 10.966 1.00 95.38 204 THR A O 1
ATOM 1366 N N . LYS A 1 205 ? -10.919 -8.181 12.832 1.00 92.25 205 LYS A N 1
ATOM 1367 C CA . LYS A 1 205 ? -11.459 -7.148 13.727 1.00 92.25 205 LYS A CA 1
ATOM 1368 C C . LYS A 1 205 ? -10.646 -5.848 13.702 1.00 92.25 205 LYS A C 1
ATOM 1370 O O . LYS A 1 205 ? -11.190 -4.793 13.998 1.00 92.25 205 LYS A O 1
ATOM 1375 N N . THR A 1 206 ? -9.351 -5.919 13.391 1.00 95.56 206 THR A N 1
ATOM 1376 C CA . THR A 1 206 ? -8.427 -4.787 13.553 1.00 95.56 206 THR A CA 1
ATOM 1377 C C . THR A 1 206 ? -7.771 -4.333 12.254 1.00 95.56 206 THR A C 1
ATOM 1379 O O . THR A 1 206 ? -7.354 -3.179 12.174 1.00 95.56 206 THR A O 1
ATOM 1382 N N . ARG A 1 207 ? -7.694 -5.193 11.231 1.00 97.94 207 ARG A N 1
ATOM 1383 C CA . ARG A 1 207 ? -6.979 -4.903 9.982 1.00 97.94 207 ARG A CA 1
ATOM 1384 C C . ARG A 1 207 ? -7.556 -5.632 8.771 1.00 97.94 207 ARG A C 1
ATOM 1386 O O . ARG A 1 207 ? -8.209 -6.666 8.905 1.00 97.94 207 ARG A O 1
ATOM 1393 N N . ILE A 1 208 ? -7.221 -5.127 7.591 1.00 98.50 208 ILE A N 1
ATOM 1394 C CA . ILE A 1 208 ? -7.336 -5.847 6.322 1.00 98.50 208 ILE A CA 1
ATOM 1395 C C . ILE A 1 208 ? -5.975 -6.453 5.988 1.00 98.50 208 ILE A C 1
ATOM 1397 O O . ILE A 1 208 ? -4.947 -5.799 6.164 1.00 98.50 208 ILE A O 1
ATOM 1401 N N . VAL A 1 209 ? -5.983 -7.690 5.499 1.00 98.69 209 VAL A N 1
ATOM 1402 C CA . VAL A 1 209 ? -4.841 -8.336 4.847 1.00 98.69 209 VAL A CA 1
ATOM 1403 C C . VAL A 1 209 ? -5.164 -8.470 3.367 1.00 98.69 209 VAL A C 1
ATOM 1405 O O . VAL A 1 209 ? -6.267 -8.888 2.997 1.00 98.69 209 VAL A O 1
ATOM 1408 N N . ALA A 1 210 ? -4.200 -8.127 2.525 1.00 98.81 210 ALA A N 1
ATOM 1409 C CA . ALA A 1 210 ? -4.347 -8.131 1.083 1.00 98.81 210 ALA A CA 1
ATOM 1410 C C . ALA A 1 210 ? -3.085 -8.644 0.394 1.00 98.81 210 ALA A C 1
ATOM 1412 O O . ALA A 1 210 ? -2.011 -8.709 0.990 1.00 98.81 210 ALA A O 1
ATOM 1413 N N . THR A 1 211 ? -3.240 -9.001 -0.873 1.00 98.88 211 THR A N 1
ATOM 1414 C CA . THR A 1 211 ? -2.121 -9.130 -1.802 1.00 98.88 211 THR A CA 1
ATOM 1415 C C . THR A 1 211 ? -2.057 -7.862 -2.630 1.00 98.88 211 THR A C 1
ATOM 1417 O O . THR A 1 211 ? -3.070 -7.490 -3.218 1.00 98.88 211 THR A O 1
ATOM 1420 N N . SER A 1 212 ? -0.895 -7.223 -2.660 1.00 98.75 212 SER A N 1
ATOM 1421 C CA . SER A 1 212 ? -0.582 -6.158 -3.607 1.00 98.75 212 SER A CA 1
ATOM 1422 C C . SER A 1 212 ? 0.175 -6.744 -4.787 1.00 98.75 212 SER A C 1
ATOM 1424 O O . SER A 1 212 ? 0.843 -7.770 -4.654 1.00 98.75 212 SER A O 1
ATOM 1426 N N . THR A 1 213 ? -0.002 -6.176 -5.969 1.00 98.81 213 THR A N 1
ATOM 1427 C CA . THR A 1 213 ? 0.675 -6.610 -7.193 1.00 98.81 213 THR A CA 1
ATOM 1428 C C . THR A 1 213 ? 0.816 -5.405 -8.103 1.00 98.81 213 THR A C 1
ATOM 1430 O O . THR A 1 213 ? -0.195 -4.762 -8.405 1.00 98.81 213 THR A O 1
ATOM 1433 N N . GLY A 1 214 ? 2.034 -5.134 -8.570 1.00 98.56 214 GLY A N 1
ATOM 1434 C CA . GLY A 1 214 ? 2.284 -4.072 -9.534 1.00 98.56 214 GLY A CA 1
ATOM 1435 C C . GLY A 1 214 ? 1.413 -4.215 -10.783 1.00 98.56 214 GLY A C 1
ATOM 1436 O O . GLY A 1 214 ? 1.266 -5.299 -11.359 1.00 98.56 214 GLY A O 1
ATOM 1437 N N . ALA A 1 215 ? 0.809 -3.108 -11.205 1.00 98.50 215 ALA A N 1
ATOM 1438 C CA . ALA A 1 215 ? 0.038 -3.028 -12.432 1.00 98.50 215 ALA A CA 1
ATOM 1439 C C . ALA A 1 215 ? 0.913 -3.370 -13.651 1.00 98.50 215 ALA A C 1
ATOM 1441 O O . ALA A 1 215 ? 2.112 -3.095 -13.691 1.00 98.50 215 ALA A O 1
ATOM 1442 N N . LYS A 1 216 ? 0.309 -3.989 -14.670 1.00 97.62 216 LYS A N 1
ATOM 1443 C CA . LYS A 1 216 ? 1.040 -4.510 -15.843 1.00 97.62 216 LYS A CA 1
ATOM 1444 C C . LYS A 1 216 ? 1.680 -3.420 -16.703 1.00 97.62 216 LYS A C 1
ATOM 1446 O O . LYS A 1 216 ? 2.598 -3.710 -17.461 1.00 97.62 216 LYS A O 1
ATOM 1451 N N . ASP A 1 217 ? 1.137 -2.215 -16.636 1.00 96.50 217 ASP A N 1
ATOM 1452 C CA . ASP A 1 217 ? 1.567 -1.023 -17.358 1.00 96.50 217 ASP A CA 1
ATOM 1453 C C . ASP A 1 217 ? 2.557 -0.161 -16.560 1.00 96.50 217 ASP A C 1
ATOM 1455 O O . ASP A 1 217 ? 3.004 0.870 -17.063 1.00 96.50 217 ASP A O 1
ATOM 1459 N N . ASN A 1 218 ? 2.945 -0.591 -15.353 1.00 98.12 218 ASN A N 1
ATOM 1460 C CA . ASN A 1 218 ? 4.034 0.035 -14.615 1.00 98.12 218 ASN A CA 1
ATOM 1461 C C . ASN A 1 218 ? 5.346 -0.011 -15.412 1.00 98.12 218 ASN A C 1
ATOM 1463 O O . ASN A 1 218 ? 5.626 -0.942 -16.173 1.00 98.12 218 ASN A O 1
ATOM 1467 N N . HIS A 1 219 ? 6.203 0.981 -15.176 1.00 96.19 219 HIS A N 1
ATOM 1468 C CA . HIS A 1 219 ? 7.569 0.941 -15.682 1.00 96.19 219 HIS A CA 1
ATOM 1469 C C . HIS A 1 219 ? 8.398 -0.136 -14.961 1.00 96.19 219 HIS A C 1
ATOM 1471 O O . HIS A 1 219 ? 8.060 -0.594 -13.871 1.00 96.19 219 HIS A O 1
ATOM 1477 N N . ALA A 1 220 ? 9.548 -0.497 -15.536 1.00 94.38 220 ALA A N 1
ATOM 1478 C CA . ALA A 1 220 ? 10.391 -1.602 -15.059 1.00 94.38 220 ALA A CA 1
ATOM 1479 C C . ALA A 1 220 ? 11.005 -1.421 -13.651 1.00 94.38 220 ALA A C 1
ATOM 1481 O O . ALA A 1 220 ? 11.684 -2.320 -13.170 1.00 94.38 220 ALA A O 1
ATOM 1482 N N . GLY A 1 221 ? 10.822 -0.256 -13.023 1.00 93.38 221 GLY A N 1
ATOM 1483 C CA . GLY A 1 221 ? 11.325 0.030 -11.676 1.00 93.38 221 GLY A CA 1
ATOM 1484 C C . GLY A 1 221 ? 10.352 -0.359 -10.562 1.00 93.38 221 GLY A C 1
ATOM 1485 O O . GLY A 1 221 ? 10.753 -0.363 -9.404 1.00 93.38 221 GLY A O 1
ATOM 1486 N N . CYS A 1 222 ? 9.103 -0.677 -10.900 1.00 97.31 222 CYS A N 1
ATOM 1487 C CA . CYS A 1 222 ? 8.094 -1.128 -9.947 1.00 97.31 222 CYS A CA 1
ATOM 1488 C C . CYS A 1 222 ? 8.154 -2.648 -9.782 1.00 97.31 222 CYS A C 1
ATOM 1490 O O . CYS A 1 222 ? 8.480 -3.356 -10.738 1.00 97.31 222 CYS A O 1
ATOM 1492 N N . ASP A 1 223 ? 7.797 -3.157 -8.604 1.00 97.75 223 ASP A N 1
ATOM 1493 C CA . ASP A 1 223 ? 7.751 -4.594 -8.343 1.00 97.75 223 ASP A CA 1
ATOM 1494 C C . ASP A 1 223 ? 6.463 -5.217 -8.925 1.00 97.75 223 ASP A C 1
ATOM 1496 O O . ASP A 1 223 ? 5.360 -4.924 -8.460 1.00 97.75 223 ASP A O 1
ATOM 1500 N N . PRO A 1 224 ? 6.542 -6.087 -9.950 1.00 98.00 224 PRO A N 1
ATOM 1501 C CA . PRO A 1 224 ? 5.359 -6.761 -10.473 1.00 98.00 224 PRO A CA 1
ATOM 1502 C C . PRO A 1 224 ? 4.942 -7.964 -9.612 1.00 98.00 224 PRO A C 1
ATOM 1504 O O . PRO A 1 224 ? 3.896 -8.563 -9.872 1.00 98.00 224 PRO A O 1
ATOM 1507 N N . ALA A 1 225 ? 5.769 -8.395 -8.652 1.00 98.44 225 ALA A N 1
ATOM 1508 C CA . ALA A 1 225 ? 5.539 -9.620 -7.907 1.00 98.44 225 ALA A CA 1
ATOM 1509 C C . ALA A 1 225 ? 4.429 -9.439 -6.855 1.00 98.44 225 ALA A C 1
ATOM 1511 O O . ALA A 1 225 ? 4.407 -8.446 -6.124 1.00 98.44 225 ALA A O 1
ATOM 1512 N N . PRO A 1 226 ? 3.511 -10.415 -6.718 1.00 98.62 226 PRO A N 1
ATOM 1513 C CA . PRO A 1 226 ? 2.521 -10.379 -5.657 1.00 98.62 226 PRO A CA 1
ATOM 1514 C C . PRO A 1 226 ? 3.172 -10.470 -4.275 1.00 98.62 226 PRO A C 1
ATOM 1516 O O . PRO A 1 226 ? 3.901 -11.424 -3.999 1.00 98.62 226 PRO A O 1
ATOM 1519 N N . HIS A 1 227 ? 2.834 -9.547 -3.380 1.00 98.75 227 HIS A N 1
ATOM 1520 C CA . HIS A 1 227 ? 3.369 -9.511 -2.019 1.00 98.75 227 HIS A CA 1
ATOM 1521 C C . HIS A 1 227 ? 2.277 -9.174 -0.981 1.00 98.75 227 HIS A C 1
ATOM 1523 O O . HIS A 1 227 ? 1.207 -8.660 -1.338 1.00 98.75 227 HIS A O 1
ATOM 1529 N N . PRO A 1 228 ? 2.456 -9.529 0.306 1.00 98.56 228 PRO A N 1
ATOM 1530 C CA . PRO A 1 228 ? 1.459 -9.270 1.333 1.00 98.56 228 PRO A CA 1
ATOM 1531 C C . PRO A 1 228 ? 1.494 -7.815 1.803 1.00 98.56 228 PRO A C 1
ATOM 1533 O O . PRO A 1 228 ? 2.553 -7.254 2.073 1.00 98.56 228 PRO A O 1
ATOM 1536 N N . VAL A 1 229 ? 0.309 -7.238 2.003 1.00 98.88 229 VAL A N 1
ATOM 1537 C CA . VAL A 1 229 ? 0.147 -5.903 2.591 1.00 98.88 229 VAL A CA 1
ATOM 1538 C C . VAL A 1 229 ? -0.938 -5.903 3.662 1.00 98.88 229 VAL A C 1
ATOM 1540 O O . VAL A 1 229 ? -1.837 -6.753 3.678 1.00 98.88 229 VAL A O 1
ATOM 1543 N N . GLN A 1 230 ? -0.863 -4.940 4.579 1.00 98.88 230 GLN A N 1
ATOM 1544 C CA . GLN A 1 230 ? -1.853 -4.756 5.637 1.00 98.88 230 GLN A CA 1
ATOM 1545 C C . GLN A 1 230 ? -2.331 -3.311 5.696 1.00 98.88 230 GLN A C 1
ATOM 1547 O O . GLN A 1 230 ? -1.532 -2.378 5.631 1.00 98.88 230 GLN A O 1
ATOM 1552 N N . LEU A 1 231 ? -3.639 -3.148 5.905 1.00 98.88 231 LEU A N 1
ATOM 1553 C CA . LEU A 1 231 ? -4.263 -1.859 6.187 1.00 98.88 231 LEU A CA 1
ATOM 1554 C C . LEU A 1 231 ? -4.830 -1.876 7.606 1.00 98.88 231 LEU A C 1
ATOM 1556 O O . LEU A 1 231 ? -5.755 -2.634 7.918 1.00 98.88 231 LEU A O 1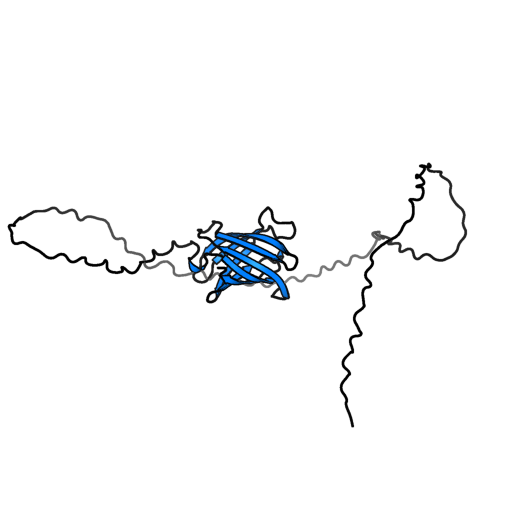
ATOM 1560 N N . THR A 1 232 ? -4.283 -1.030 8.471 1.00 98.81 232 THR A N 1
ATOM 1561 C CA . THR A 1 232 ? -4.659 -0.945 9.887 1.00 98.81 232 THR A CA 1
ATOM 1562 C C . THR A 1 232 ? -5.039 0.490 10.213 1.00 98.81 232 THR A C 1
ATOM 1564 O O . THR A 1 232 ? -4.189 1.366 10.089 1.00 98.81 232 THR A O 1
ATOM 1567 N N . PRO A 1 233 ? -6.276 0.781 10.630 1.00 98.50 233 PRO A N 1
ATOM 1568 C CA . PRO A 1 233 ? -6.622 2.156 10.953 1.00 98.50 233 PRO A CA 1
ATOM 1569 C C . PRO A 1 233 ? -6.052 2.554 12.313 1.00 98.50 233 PRO A C 1
ATOM 1571 O O . PRO A 1 233 ? -5.971 1.733 13.230 1.00 98.50 233 PRO A O 1
ATOM 1574 N N . VAL A 1 234 ? -5.634 3.812 12.414 1.00 97.94 234 VAL A N 1
ATOM 1575 C CA . VAL A 1 234 ? -4.908 4.394 13.545 1.00 97.94 234 VAL A CA 1
ATOM 1576 C C . VAL A 1 234 ? -5.515 5.762 13.852 1.00 97.94 234 VAL A C 1
ATOM 1578 O O . VAL A 1 234 ? -5.097 6.776 13.292 1.00 97.94 234 VAL A O 1
ATOM 1581 N N . GLY A 1 235 ? -6.506 5.785 14.747 1.00 96.69 235 GLY A N 1
ATOM 1582 C CA . GLY A 1 235 ? -7.372 6.955 14.908 1.00 96.69 235 GLY A CA 1
ATOM 1583 C C . GLY A 1 235 ? -8.174 7.182 13.627 1.00 96.69 235 GLY A C 1
ATOM 1584 O O . GLY A 1 235 ? -8.752 6.230 13.099 1.00 96.69 235 GLY A O 1
ATOM 1585 N N . ASP A 1 236 ? -8.137 8.411 13.118 1.00 96.62 236 ASP A N 1
ATOM 1586 C CA . ASP A 1 236 ? -8.780 8.801 11.856 1.00 96.62 236 ASP A CA 1
ATOM 1587 C C . ASP A 1 236 ? -7.929 8.503 10.613 1.00 96.62 236 ASP A C 1
ATOM 1589 O O . ASP A 1 236 ? -8.402 8.677 9.493 1.00 96.62 236 ASP A O 1
ATOM 1593 N N . ASP A 1 237 ? -6.694 8.030 10.803 1.00 98.62 237 ASP A N 1
ATOM 1594 C CA . ASP A 1 237 ? -5.746 7.731 9.733 1.00 98.62 237 ASP A CA 1
ATOM 1595 C C . ASP A 1 237 ? -5.728 6.238 9.377 1.00 98.62 237 ASP A C 1
ATOM 1597 O O . ASP A 1 237 ? -6.184 5.368 10.128 1.00 98.62 237 ASP A O 1
ATOM 1601 N N . LEU A 1 238 ? -5.124 5.919 8.236 1.00 98.88 238 LEU A N 1
ATOM 1602 C CA . LEU A 1 238 ? -4.903 4.563 7.760 1.00 98.88 238 LEU A CA 1
ATOM 1603 C C . LEU A 1 238 ? -3.409 4.264 7.663 1.00 98.88 238 LEU A C 1
ATOM 1605 O O . LEU A 1 238 ? -2.672 4.915 6.926 1.00 98.88 238 LEU A O 1
ATOM 1609 N N . ARG A 1 239 ? -2.950 3.238 8.382 1.00 98.88 239 ARG A N 1
ATOM 1610 C CA . ARG A 1 239 ? -1.592 2.716 8.236 1.00 98.88 239 ARG A CA 1
ATOM 1611 C C . ARG A 1 239 ? -1.550 1.637 7.160 1.00 98.88 239 ARG A C 1
ATOM 1613 O O . ARG A 1 239 ? -2.265 0.641 7.267 1.00 98.88 239 ARG A O 1
ATOM 1620 N N . TYR A 1 240 ? -0.664 1.821 6.190 1.00 98.88 240 TYR A N 1
ATOM 1621 C CA . TYR A 1 240 ? -0.237 0.827 5.213 1.00 98.88 240 TYR A CA 1
ATOM 1622 C C . TYR A 1 240 ? 1.106 0.223 5.633 1.00 98.88 240 TYR A C 1
ATOM 1624 O O . TYR A 1 240 ? 2.000 0.944 6.084 1.00 98.88 240 TYR A O 1
ATOM 1632 N N . THR A 1 241 ? 1.253 -1.089 5.467 1.00 98.81 241 THR A N 1
ATOM 1633 C CA . THR A 1 241 ? 2.538 -1.793 5.582 1.00 98.81 241 THR A CA 1
ATOM 1634 C C . THR A 1 241 ? 2.637 -2.865 4.504 1.00 98.81 241 THR A C 1
ATOM 1636 O O . THR A 1 241 ? 1.695 -3.651 4.369 1.00 98.81 241 THR A O 1
ATOM 1639 N N . SER A 1 242 ? 3.770 -2.933 3.812 1.00 98.69 242 SER A N 1
ATOM 1640 C CA . SER A 1 242 ? 4.104 -3.974 2.835 1.00 98.69 242 SER A CA 1
ATOM 1641 C C . SER A 1 242 ? 5.240 -4.860 3.343 1.00 98.69 242 SER A C 1
ATOM 1643 O O . SER A 1 242 ? 6.171 -4.378 3.986 1.00 98.69 242 SER A O 1
ATOM 1645 N N . ASP A 1 243 ? 5.143 -6.153 3.048 1.00 98.19 243 ASP A N 1
ATOM 1646 C CA . ASP A 1 243 ? 6.206 -7.146 3.216 1.00 98.19 243 ASP A CA 1
ATOM 1647 C C . ASP A 1 243 ? 6.784 -7.492 1.832 1.00 98.19 243 ASP A C 1
ATOM 1649 O O . ASP A 1 243 ? 6.618 -8.596 1.311 1.00 98.19 243 ASP A O 1
ATOM 1653 N N . SER A 1 244 ? 7.387 -6.487 1.191 1.00 97.94 244 SER A N 1
ATOM 1654 C CA . SER A 1 244 ? 8.143 -6.642 -0.053 1.00 97.94 244 SER A CA 1
ATOM 1655 C C . SER A 1 244 ? 9.568 -6.156 0.151 1.00 97.94 244 SER A C 1
ATOM 1657 O O . SER A 1 244 ? 9.847 -4.956 0.189 1.00 97.94 244 SER A O 1
ATOM 1659 N N . ALA A 1 245 ? 10.504 -7.101 0.231 1.00 97.12 245 ALA A N 1
ATOM 1660 C CA . ALA A 1 245 ? 11.924 -6.781 0.295 1.00 97.12 245 ALA A CA 1
ATOM 1661 C C . ALA A 1 245 ? 12.415 -6.056 -0.972 1.00 97.12 245 ALA A C 1
ATOM 1663 O O . ALA A 1 245 ? 13.326 -5.236 -0.878 1.00 97.12 245 ALA A O 1
ATOM 1664 N N . ALA A 1 246 ? 11.804 -6.325 -2.133 1.00 96.69 246 ALA A N 1
ATOM 1665 C CA . ALA A 1 246 ? 12.136 -5.658 -3.393 1.00 96.69 246 ALA A CA 1
ATOM 1666 C C . ALA A 1 246 ? 11.785 -4.161 -3.363 1.00 96.69 246 ALA A C 1
ATOM 1668 O O . ALA A 1 246 ? 12.512 -3.347 -3.924 1.00 96.69 246 ALA A O 1
ATOM 1669 N N . GLU A 1 247 ? 10.725 -3.798 -2.641 1.00 96.25 247 GLU A N 1
ATOM 1670 C CA . GLU A 1 247 ? 10.300 -2.410 -2.428 1.00 96.25 247 GLU A CA 1
ATOM 1671 C C . GLU A 1 247 ? 10.893 -1.788 -1.153 1.00 96.25 247 GLU A C 1
ATOM 1673 O O . GLU A 1 247 ? 10.637 -0.628 -0.839 1.00 96.25 247 GLU A O 1
ATOM 1678 N N . GLY A 1 248 ? 11.672 -2.548 -0.380 1.00 97.62 248 GLY A N 1
ATOM 1679 C CA . GLY A 1 248 ? 12.235 -2.087 0.886 1.00 97.62 248 GLY A CA 1
ATOM 1680 C C . GLY A 1 248 ? 11.230 -2.026 2.040 1.00 97.62 248 GLY A C 1
ATOM 1681 O O . GLY A 1 248 ? 11.414 -1.227 2.951 1.00 97.62 248 GLY A O 1
ATOM 1682 N N . ASN A 1 249 ? 10.193 -2.863 2.040 1.00 98.50 249 ASN A N 1
ATOM 1683 C CA . ASN A 1 249 ? 9.175 -2.966 3.095 1.00 98.50 249 ASN A CA 1
ATOM 1684 C C . ASN A 1 249 ? 8.489 -1.623 3.426 1.00 98.50 249 ASN A C 1
ATOM 1686 O O . ASN A 1 249 ? 8.593 -1.134 4.559 1.00 98.50 249 ASN A O 1
ATOM 1690 N N . PRO A 1 250 ? 7.804 -0.994 2.450 1.00 98.50 250 PRO A N 1
ATOM 1691 C CA . PRO A 1 250 ? 7.224 0.323 2.644 1.00 98.50 250 PRO A CA 1
ATOM 1692 C C . PRO A 1 250 ? 6.193 0.373 3.771 1.00 98.50 250 PRO A C 1
ATOM 1694 O O . PRO A 1 250 ? 5.328 -0.499 3.919 1.00 98.50 250 PRO A O 1
ATOM 1697 N N . VAL A 1 251 ? 6.218 1.477 4.511 1.00 98.88 251 VAL A N 1
ATOM 1698 C CA . VAL A 1 251 ? 5.200 1.862 5.483 1.00 98.88 251 VAL A CA 1
ATOM 1699 C C . VAL A 1 251 ? 4.705 3.272 5.192 1.00 98.88 251 VAL A C 1
ATOM 1701 O O . VAL A 1 251 ? 5.470 4.163 4.829 1.00 98.88 251 VAL A O 1
ATOM 1704 N N . SER A 1 252 ? 3.410 3.496 5.389 1.00 98.81 252 SER A N 1
ATOM 1705 C CA . SER A 1 252 ? 2.818 4.830 5.295 1.00 98.81 252 SER A CA 1
ATOM 1706 C C . SER A 1 252 ? 1.722 4.999 6.337 1.00 98.81 252 SER A C 1
ATOM 1708 O O . SER A 1 252 ? 0.997 4.055 6.658 1.00 98.81 252 SER A O 1
ATOM 1710 N N . ARG A 1 253 ? 1.605 6.209 6.882 1.00 98.69 253 ARG A N 1
ATOM 1711 C CA . ARG A 1 253 ? 0.455 6.648 7.674 1.00 98.69 253 ARG A CA 1
ATOM 1712 C C . ARG A 1 253 ? -0.244 7.725 6.860 1.00 98.69 253 ARG A C 1
ATOM 1714 O O . ARG A 1 253 ? 0.315 8.797 6.657 1.00 98.69 253 ARG A O 1
ATOM 1721 N N . MET A 1 254 ? -1.432 7.400 6.376 1.00 98.88 254 MET A N 1
ATOM 1722 C CA . MET A 1 254 ? -2.180 8.205 5.423 1.00 98.88 254 MET A CA 1
ATOM 1723 C C . MET A 1 254 ? -3.412 8.800 6.087 1.00 98.88 254 MET A C 1
ATOM 1725 O O . MET A 1 254 ? -4.109 8.108 6.829 1.00 98.88 254 MET A O 1
ATOM 1729 N N . SER A 1 255 ? -3.712 10.049 5.771 1.00 98.75 255 SER A N 1
ATOM 1730 C CA . SER A 1 255 ? -4.957 10.703 6.158 1.00 98.75 255 SER A CA 1
ATOM 1731 C C . SER A 1 255 ? -5.971 10.606 5.029 1.00 98.75 255 SER A C 1
ATOM 1733 O O . SER A 1 255 ? -5.621 10.338 3.879 1.00 98.75 255 SER A O 1
ATOM 1735 N N . ARG A 1 256 ? -7.251 10.791 5.343 1.00 98.12 256 ARG A N 1
ATOM 1736 C CA . ARG A 1 256 ? -8.303 10.797 4.326 1.00 98.12 256 ARG A CA 1
ATOM 1737 C C . ARG A 1 256 ? -8.097 11.987 3.382 1.00 98.12 256 ARG A C 1
ATOM 1739 O O . ARG A 1 256 ? -8.040 13.128 3.831 1.00 98.12 256 ARG A O 1
ATOM 1746 N N . ALA A 1 257 ? -7.991 11.709 2.088 1.00 94.56 257 ALA A N 1
ATOM 1747 C CA . ALA A 1 257 ? -8.045 12.727 1.048 1.00 94.56 257 ALA A CA 1
ATOM 1748 C C . ALA A 1 257 ? -9.523 13.020 0.744 1.00 94.56 257 ALA A C 1
ATOM 1750 O O . ALA A 1 257 ? -10.318 12.079 0.696 1.00 94.56 257 ALA A O 1
ATOM 1751 N N . GLY A 1 258 ? -9.855 14.310 0.619 1.00 74.69 258 GLY A N 1
ATOM 1752 C CA . GLY A 1 258 ? -11.218 14.869 0.603 1.00 74.69 258 GLY A CA 1
ATOM 1753 C C . GLY A 1 258 ? -12.269 14.116 -0.205 1.00 74.69 258 GLY A C 1
ATOM 1754 O O . GLY A 1 258 ? -11.941 13.605 -1.300 1.00 74.69 258 GLY A O 1
#

Radius of gyration: 41.16 Å; Cα contacts (8 Å, |Δi|>4): 311; chains: 1; bounding box: 137×74×80 Å

Secondary structure (DSSP, 8-state):
---PPPPPP-PPPPPPPP--------PPPPPPPPPP-----------------------------S-------------------------S-S--------------------------------PPPP------PPPPTTBPPGGG-EEEEEEEEEGGGTEEEEEEEEEE---BTTSEEEEEEEE-TTS-EEEEEEEEEEE-SS-EEEEEEE-TTS-TTS--S-EEEEEEEETTEEEEEE--TTTT--EEEEEEE-

Sequence (258 aa):
MGAEGPGAGQFGPAPVMAPDGAGSGGAPAVVPAPRNAAPHDGSPHDAPPRGKLTVSVAAGSAPGASGRGRNVSCTVALAVAGALAVGAVGLGALLRPWTGGENDSAGSGPAATRTPGPSSPGGAYSGAPDPTDGATAPEPAGTVPARYLGTWEGPATGLDGSLPMGTFRLTVHRAGVGGEFGRLTQTDQLGGVCTDILTLKQVTKTRIVATSTGAKDNHAGCDPAPHPVQLTPVGDDLRYTSDSAAEGNPVSRMSRAG

Mean predicted aligned error: 22.19 Å

pLDDT: mean 71.05, std 25.03, range [33.12, 98.94]

Solvent-accessible surface area (backbone atoms only — not comparable to full-atom values): 17685 Å² total; per-residue (Å²): 139,87,82,85,78,86,78,82,82,79,80,73,84,80,87,81,81,77,86,87,80,85,88,82,91,80,82,91,77,85,83,83,80,88,78,88,76,82,92,80,90,82,88,90,84,93,84,88,87,90,89,77,95,74,90,76,87,78,88,82,85,74,88,79,83,82,90,82,83,82,79,87,79,76,88,85,83,82,88,81,88,78,81,82,78,82,86,82,80,90,86,93,83,85,88,86,86,78,89,81,81,81,88,87,88,84,85,83,87,84,90,86,89,87,86,84,87,89,86,86,85,89,81,92,72,90,74,75,81,74,86,72,77,79,76,71,74,79,76,63,86,52,38,57,57,75,91,63,51,45,39,30,34,29,57,27,24,12,60,92,63,76,37,81,48,27,39,38,38,36,41,30,49,80,30,42,60,76,28,67,28,33,40,38,39,34,34,35,90,87,69,51,66,38,42,29,43,29,26,32,64,45,63,57,100,70,35,39,37,28,38,35,26,32,42,91,86,44,55,94,88,46,63,62,64,76,32,49,30,38,45,34,68,56,86,88,27,40,31,41,40,37,65,32,78,93,69,30,36,37,35,31,63,16,40,72,47,134

Organism: NCBI:txid285568

Foldseek 3Di:
DDDDDDDDDDDDDDDDDDDDDDDDDDDDDDDDDDDDDDDDDDDDDDDDDDDDDDDDDDPDDDDDPDDDDPPPDDDPDDDDPDDPPPPDDDDPDDDDDDDDDDDDDDDDDDDDDDDDDDDDDDDDDPDDDDPPDPPPDPPPAQKDDPLPAAKWKWWKAFLVRPGTQAMKIKHADIDGAQDFGIKIWTQGPVRAIWIWTWGFHHDDPFKTKTWIATDPPHDPLDHRDTWIKMWGDDVQWIWIWTPDVSSRTMITIIHHDD